Protein 8F5H (pdb70)

Structure (mmCIF, N/CA/C/O backbone):
data_8F5H
#
_entry.id   8F5H
#
_cell.length_a   175.620
_cell.length_b   28.660
_cell.length_c   65.500
_cell.angle_alpha   90.00
_cell.angle_beta   106.66
_cell.angle_gamma   90.00
#
_symmetry.space_group_name_H-M   'C 1 2 1'
#
loop_
_entity.id
_entity.type
_entity.pdbx_description
1 polymer S2hlx_EX_19
2 water water
#
loop_
_atom_site.group_PDB
_atom_site.id
_atom_site.type_symbol
_atom_site.label_atom_id
_atom_site.label_alt_id
_atom_site.label_comp_id
_atom_site.label_asym_id
_atom_site.label_entity_id
_atom_site.label_seq_id
_atom_site.pdbx_PDB_ins_code
_atom_site.Cartn_x
_atom_site.Cartn_y
_atom_site.Cartn_z
_atom_site.occupancy
_atom_site.B_iso_or_equiv
_atom_site.auth_seq_id
_atom_site.auth_comp_id
_atom_site.auth_asym_id
_atom_site.auth_atom_id
_atom_site.pdbx_PDB_model_num
ATOM 1 N N . LEU A 1 3 ? -4.497 -7.112 5.312 1.00 84.40 3 LEU A N 1
ATOM 2 C CA . LEU A 1 3 ? -3.899 -8.434 5.250 1.00 83.87 3 LEU A CA 1
ATOM 3 C C . LEU A 1 3 ? -2.665 -8.543 6.135 1.00 79.71 3 LEU A C 1
ATOM 4 O O . LEU A 1 3 ? -1.773 -7.694 6.106 1.00 75.50 3 LEU A O 1
ATOM 9 N N . ASP A 1 4 ? -2.684 -9.598 6.949 1.00 83.68 4 ASP A N 1
ATOM 10 C CA . ASP A 1 4 ? -1.489 -10.160 7.575 1.00 81.14 4 ASP A CA 1
ATOM 11 C C . ASP A 1 4 ? -0.229 -10.073 6.702 1.00 80.68 4 ASP A C 1
ATOM 12 O O . ASP A 1 4 ? 0.685 -9.287 6.997 1.00 73.97 4 ASP A O 1
ATOM 17 N N . SER A 1 5 ? -0.190 -10.875 5.616 1.00 83.38 5 SER A N 1
ATOM 18 C CA . SER A 1 5 ? 1.057 -11.337 4.993 1.00 79.37 5 SER A CA 1
ATOM 19 C C . SER A 1 5 ? 1.847 -10.159 4.475 1.00 73.17 5 SER A C 1
ATOM 20 O O . SER A 1 5 ? 3.047 -10.226 4.227 1.00 69.56 5 SER A O 1
ATOM 23 N N . PHE A 1 6 ? 1.160 -9.058 4.353 1.00 87.23 6 PHE A N 1
ATOM 24 C CA . PHE A 1 6 ? 1.364 -7.943 3.453 1.00 85.18 6 PHE A CA 1
ATOM 25 C C . PHE A 1 6 ? 1.753 -6.714 4.329 1.00 83.16 6 PHE A C 1
ATOM 26 O O . PHE A 1 6 ? 2.858 -6.202 4.170 1.00 80.65 6 PHE A O 1
ATOM 34 N N . LYS A 1 7 ? 1.016 -6.437 5.448 1.00 71.35 7 LYS A N 1
ATOM 35 C CA . LYS A 1 7 ? 1.476 -5.605 6.588 1.00 70.61 7 LYS A CA 1
ATOM 36 C C . LYS A 1 7 ? 2.890 -5.973 7.107 1.00 66.50 7 LYS A C 1
ATOM 37 O O . LYS A 1 7 ? 3.660 -5.097 7.526 1.00 65.10 7 LYS A O 1
ATOM 43 N N . GLU A 1 8 ? 3.218 -7.272 7.167 1.00 68.31 8 GLU A N 1
ATOM 44 C CA . GLU A 1 8 ? 4.575 -7.681 7.528 1.00 69.52 8 GLU A CA 1
ATOM 45 C C . GLU A 1 8 ? 5.578 -7.246 6.471 1.00 65.54 8 GLU A C 1
ATOM 46 O O . GLU A 1 8 ? 6.697 -6.852 6.804 1.00 59.63 8 GLU A O 1
ATOM 52 N N . GLU A 1 9 ? 5.198 -7.315 5.192 1.00 66.57 9 GLU A N 1
ATOM 53 C CA . GLU A 1 9 ? 6.116 -6.916 4.130 1.00 64.05 9 GLU A CA 1
ATOM 54 C C . GLU A 1 9 ? 6.388 -5.415 4.163 1.00 58.96 9 GLU A C 1
ATOM 55 O O . GLU A 1 9 ? 7.526 -4.981 3.957 1.00 58.81 9 GLU A O 1
ATOM 61 N N . LEU A 1 10 ? 5.357 -4.608 4.434 1.00 57.21 10 LEU A N 1
ATOM 62 C CA . LEU A 1 10 ? 5.517 -3.157 4.464 1.00 51.93 10 LEU A CA 1
ATOM 63 C C . LEU A 1 10 ? 6.198 -2.691 5.743 1.00 54.54 10 LEU A C 1
ATOM 64 O O . LEU A 1 10 ? 6.984 -1.736 5.716 1.00 54.87 10 LEU A O 1
ATOM 69 N N . ASP A 1 11 ? 5.874 -3.329 6.871 1.00 51.13 11 ASP A N 1
ATOM 70 C CA . ASP A 1 11 ? 6.614 -3.097 8.107 1.00 55.39 11 ASP A CA 1
ATOM 71 C C . ASP A 1 11 ? 8.119 -3.175 7.863 1.00 51.82 11 ASP A C 1
ATOM 72 O O . ASP A 1 11 ? 8.868 -2.262 8.229 1.00 49.29 11 ASP A O 1
ATOM 77 N N . ASP A 1 12 ? 8.574 -4.251 7.212 1.00 46.90 12 ASP A N 1
ATOM 78 C CA . ASP A 1 12 ? 9.994 -4.387 6.892 1.00 57.99 12 ASP A CA 1
ATOM 79 C C . ASP A 1 12 ? 10.456 -3.333 5.894 1.00 57.28 12 ASP A C 1
ATOM 80 O O . ASP A 1 12 ? 11.614 -2.905 5.938 1.00 55.56 12 ASP A O 1
ATOM 85 N N . TYR A 1 13 ? 9.576 -2.907 4.990 1.00 53.84 13 TYR A N 1
ATOM 86 C CA . TYR A 1 13 ? 9.934 -1.855 4.045 1.00 49.09 13 TYR A CA 1
ATOM 87 C C . TYR A 1 13 ? 10.150 -0.522 4.757 1.00 50.11 13 TYR A C 1
ATOM 88 O O . TYR A 1 13 ? 11.160 0.154 4.537 1.00 48.38 13 TYR A O 1
ATOM 97 N N . PHE A 1 14 ? 9.201 -0.115 5.604 1.00 49.98 14 PHE A N 1
ATOM 98 C CA . PHE A 1 14 ? 9.375 1.123 6.360 1.00 50.16 14 PHE A CA 1
ATOM 99 C C . PHE A 1 14 ? 10.538 1.019 7.334 1.00 51.78 14 PHE A C 1
ATOM 100 O O . PHE A 1 14 ? 11.188 2.025 7.641 1.00 42.79 14 PHE A O 1
ATOM 108 N N . LYS A 1 15 ? 10.804 -0.183 7.842 1.00 52.68 15 LYS A N 1
ATOM 109 C CA . LYS A 1 15 ? 11.955 -0.370 8.711 1.00 51.92 15 LYS A CA 1
ATOM 110 C C . LYS A 1 15 ? 13.250 -0.104 7.955 1.00 49.28 15 LYS A C 1
ATOM 111 O O . LYS A 1 15 ? 14.050 0.742 8.367 1.00 43.16 15 LYS A O 1
ATOM 117 N N . GLU A 1 16 ? 13.449 -0.794 6.823 1.00 44.73 16 GLU A N 1
ATOM 118 C CA . GLU A 1 16 ? 14.653 -0.613 6.018 1.00 46.64 16 GLU A CA 1
ATOM 119 C C . GLU A 1 16 ? 14.921 0.855 5.728 1.00 47.27 16 GLU A C 1
ATOM 120 O O . GLU A 1 16 ? 16.077 1.302 5.751 1.00 43.61 16 GLU A O 1
ATOM 126 N N . LYS A 1 17 ? 13.871 1.623 5.432 1.00 45.73 17 LYS A N 1
ATOM 127 C CA . LYS A 1 17 ? 14.099 3.006 5.041 1.00 47.37 17 LYS A CA 1
ATOM 128 C C . LYS A 1 17 ? 14.371 3.898 6.243 1.00 45.91 17 LYS A C 1
ATOM 129 O O . LYS A 1 17 ? 15.150 4.854 6.136 1.00 43.98 17 LYS A O 1
ATOM 135 N N . ILE A 1 18 ? 13.767 3.585 7.388 1.00 45.81 18 ILE A N 1
ATOM 136 C CA . ILE A 1 18 ? 14.063 4.322 8.611 1.00 47.55 18 ILE A CA 1
ATOM 137 C C . ILE A 1 18 ? 15.519 4.119 9.005 1.00 51.79 18 ILE A C 1
ATOM 138 O O . ILE A 1 18 ? 16.188 5.045 9.481 1.00 56.67 18 ILE A O 1
ATOM 143 N N . VAL A 1 19 ? 16.041 2.914 8.774 1.00 50.19 19 VAL A N 1
ATOM 144 C CA . VAL A 1 19 ? 17.427 2.621 9.113 1.00 47.77 19 VAL A CA 1
ATOM 145 C C . VAL A 1 19 ? 18.374 3.325 8.148 1.00 45.93 19 VAL A C 1
ATOM 146 O O . VAL A 1 19 ? 19.363 3.938 8.565 1.00 49.30 19 VAL A O 1
ATOM 150 N N . LYS A 1 20 ? 18.082 3.251 6.844 1.00 44.18 20 LYS A N 1
ATOM 151 C CA . LYS A 1 20 ? 18.928 3.907 5.851 1.00 47.45 20 LYS A CA 1
ATOM 152 C C . LYS A 1 20 ? 19.055 5.400 6.125 1.00 50.95 20 LYS A C 1
ATOM 153 O O . LYS A 1 20 ? 20.155 5.962 6.044 1.00 53.93 20 LYS A O 1
ATOM 159 N N . GLU A 1 21 ? 17.942 6.055 6.448 1.00 51.49 21 GLU A N 1
ATOM 160 C CA . GLU A 1 21 ? 17.983 7.482 6.746 1.00 51.80 21 GLU A CA 1
ATOM 161 C C . GLU A 1 21 ? 18.948 7.770 7.892 1.00 50.70 21 GLU A C 1
ATOM 162 O O . GLU A 1 21 ? 19.770 8.690 7.814 1.00 56.05 21 GLU A O 1
ATOM 168 N N . PHE A 1 22 ? 18.884 6.972 8.961 1.00 45.29 22 PHE A N 1
ATOM 169 C CA . PHE A 1 22 ? 19.841 7.130 10.050 1.00 43.74 22 PHE A CA 1
ATOM 170 C C . PHE A 1 22 ? 21.243 6.721 9.629 1.00 47.52 22 PHE A C 1
ATOM 171 O O . PHE A 1 22 ? 22.227 7.346 10.048 1.00 48.42 22 PHE A O 1
ATOM 179 N N . GLU A 1 23 ? 21.353 5.671 8.816 1.00 47.25 23 GLU A N 1
ATOM 180 C CA . GLU A 1 23 ? 22.664 5.218 8.379 1.00 41.15 23 GLU A CA 1
ATOM 181 C C . GLU A 1 23 ? 23.406 6.313 7.627 1.00 41.74 23 GLU A C 1
ATOM 182 O O . GLU A 1 23 ? 24.627 6.460 7.776 1.00 39.89 23 GLU A O 1
ATOM 188 N N . LYS A 1 24 ? 22.698 7.100 6.816 1.00 41.25 24 LYS A N 1
ATOM 189 C CA . LYS A 1 24 ? 23.407 8.141 6.081 1.00 49.14 24 LYS A CA 1
ATOM 190 C C . LYS A 1 24 ? 23.680 9.354 6.957 1.00 49.68 24 LYS A C 1
ATOM 191 O O . LYS A 1 24 ? 24.676 10.056 6.743 1.00 51.00 24 LYS A O 1
ATOM 197 N N . LEU A 1 25 ? 22.827 9.605 7.952 1.00 48.48 25 LEU A N 1
ATOM 198 C CA . LEU A 1 25 ? 23.163 10.590 8.975 1.00 45.11 25 LEU A CA 1
ATOM 199 C C . LEU A 1 25 ? 24.496 10.255 9.640 1.00 41.07 25 LEU A C 1
ATOM 200 O O . LEU A 1 25 ? 25.405 11.092 9.695 1.00 42.86 25 LEU A O 1
ATOM 205 N N . CYS A 1 26 ? 24.627 9.022 10.145 1.00 39.90 26 CYS A N 1
ATOM 206 C CA . CYS A 1 26 ? 25.836 8.6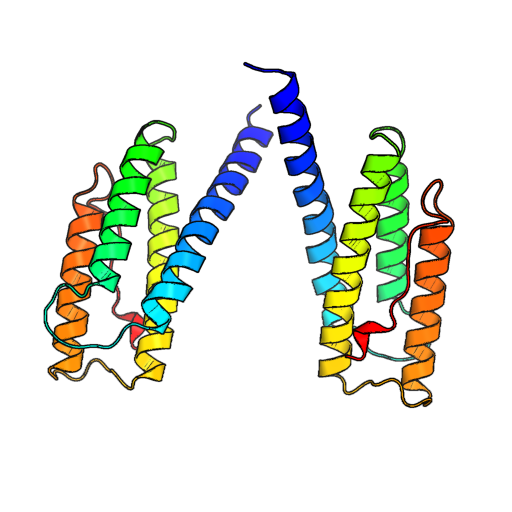15 10.857 1.00 43.11 26 CYS A CA 1
ATOM 207 C C . CYS A 1 26 ? 27.053 8.586 9.952 1.00 42.27 26 CYS A C 1
ATOM 208 O O . CYS A 1 26 ? 28.134 9.022 10.352 1.00 45.59 26 CYS A O 1
ATOM 211 N N . LYS A 1 27 ? 26.917 8.040 8.745 1.00 43.21 27 LYS A N 1
ATOM 212 C CA . LYS A 1 27 ? 28.031 8.094 7.812 1.00 47.87 27 LYS A CA 1
ATOM 213 C C . LYS A 1 27 ? 28.511 9.529 7.625 1.00 51.12 27 LYS A C 1
ATOM 214 O O . LYS A 1 27 ? 29.716 9.782 7.547 1.00 56.24 27 LYS A O 1
ATOM 220 N N . GLU A 1 28 ? 27.585 10.486 7.579 1.00 53.96 28 GLU A N 1
ATOM 221 C CA . GLU A 1 28 ? 27.975 11.869 7.320 1.00 57.04 28 GLU A CA 1
ATOM 222 C C . GLU A 1 28 ? 28.560 12.542 8.556 1.00 50.82 28 GLU A C 1
ATOM 223 O O . GLU A 1 28 ? 29.474 13.364 8.439 1.00 55.94 28 GLU A O 1
ATOM 229 N N . LEU A 1 29 ? 28.046 12.224 9.743 1.00 44.85 29 LEU A N 1
ATOM 230 C CA . LEU A 1 29 ? 28.533 12.864 10.961 1.00 46.59 29 LEU A CA 1
ATOM 231 C C . LEU A 1 29 ? 29.757 12.163 11.539 1.00 53.55 29 LEU A C 1
ATOM 232 O O . LEU A 1 29 ? 30.735 12.829 11.898 1.00 57.58 29 LEU A O 1
ATOM 237 N N . ILE A 1 30 ? 29.723 10.831 11.639 1.00 47.69 30 ILE A N 1
ATOM 238 C CA . ILE A 1 30 ? 30.808 10.107 12.298 1.00 48.56 30 ILE A CA 1
ATOM 239 C C . ILE A 1 30 ? 32.089 10.149 11.466 1.00 46.53 30 ILE A C 1
ATOM 240 O O . ILE A 1 30 ? 33.196 10.107 12.018 1.00 50.47 30 ILE A O 1
ATOM 245 N N . SER A 1 31 ? 31.976 10.244 10.139 1.00 45.74 31 SER A N 1
ATOM 246 C CA . SER A 1 31 ? 33.181 10.291 9.317 1.00 49.87 31 SER A CA 1
ATOM 247 C C . SER A 1 31 ? 33.964 11.588 9.516 1.00 61.74 31 SER A C 1
ATOM 248 O O . SER A 1 31 ? 35.134 11.664 9.120 1.00 61.94 31 SER A O 1
ATOM 251 N N . LYS A 1 32 ? 33.336 12.601 10.121 1.00 62.80 32 LYS A N 1
ATOM 252 C CA . LYS A 1 32 ? 33.961 13.871 10.472 1.00 66.37 32 LYS A CA 1
ATOM 253 C C . LYS A 1 32 ? 34.046 14.047 11.987 1.00 59.15 32 LYS A C 1
ATOM 254 O O . LYS A 1 32 ? 34.263 15.160 12.475 1.00 62.75 32 LYS A O 1
ATOM 260 N N . TYR A 1 33 ? 33.850 12.968 12.738 1.00 38.17 33 TYR A N 1
ATOM 261 C CA . TYR A 1 33 ? 33.966 12.994 14.188 1.00 36.39 33 TYR A CA 1
ATOM 262 C C . TYR A 1 33 ? 35.444 12.949 14.579 1.00 44.21 33 TYR A C 1
ATOM 263 O O . TYR A 1 33 ? 36.203 12.092 14.108 1.00 46.36 33 TYR A O 1
ATOM 272 N N . GLU A 1 34 ? 35.854 13.895 15.414 1.00 45.35 34 GLU A N 1
ATOM 273 C CA . GLU A 1 34 ? 37.198 13.938 15.954 1.00 47.97 34 GLU A CA 1
ATOM 274 C C . GLU A 1 34 ? 37.092 13.967 17.467 1.00 50.13 34 GLU A C 1
ATOM 275 O O . GLU A 1 34 ? 36.233 14.654 18.025 1.00 54.58 34 GLU A O 1
ATOM 281 N N . VAL A 1 35 ? 37.946 13.189 18.122 1.00 45.99 35 VAL A N 1
ATOM 282 C CA . VAL A 1 35 ? 37.823 12.940 19.550 1.00 40.04 35 VAL A CA 1
ATOM 283 C C . VAL A 1 35 ? 38.466 14.082 20.319 1.00 45.52 35 VAL A C 1
ATOM 284 O O . VAL A 1 35 ? 39.673 14.065 20.575 1.00 53.53 35 VAL A O 1
ATOM 288 N N . LYS A 1 36 ? 37.677 15.088 20.677 1.00 47.17 36 LYS A N 1
ATOM 289 C CA . LYS A 1 36 ? 38.163 16.162 21.523 1.00 48.07 36 LYS A CA 1
ATOM 290 C C . LYS A 1 36 ? 37.044 16.645 22.430 1.00 47.10 36 LYS A C 1
ATOM 291 O O . LYS A 1 36 ? 35.864 16.577 22.086 1.00 46.04 36 LYS A O 1
ATOM 297 N N . LYS A 1 37 ? 37.436 17.127 23.601 1.00 49.77 37 LYS A N 1
ATOM 298 C CA . LYS A 1 37 ? 36.519 17.858 24.450 1.00 54.13 37 LYS A CA 1
ATOM 299 C C . LYS A 1 37 ? 36.169 19.187 23.777 1.00 59.61 37 LYS A C 1
ATOM 300 O O . LYS A 1 37 ? 36.945 19.701 22.967 1.00 65.54 37 LYS A O 1
ATOM 306 N N . PRO A 1 38 ? 34.993 19.768 24.081 1.00 63.35 38 PRO A N 1
ATOM 307 C CA . PRO A 1 38 ? 33.992 19.399 25.087 1.00 63.74 38 PRO A CA 1
ATOM 308 C C . PRO A 1 38 ? 33.098 18.213 24.725 1.00 55.72 38 PRO A C 1
ATOM 309 O O . PRO A 1 38 ? 32.724 18.023 23.568 1.00 47.91 38 PRO A O 1
ATOM 313 N N . THR A 1 39 ? 32.766 17.420 25.755 1.00 56.25 39 THR A N 1
ATOM 314 C CA . THR A 1 39 ? 31.822 16.309 25.779 1.00 53.36 39 THR A CA 1
ATOM 315 C C . THR A 1 39 ? 30.520 16.760 26.431 1.00 50.52 39 THR A C 1
ATOM 316 O O . THR A 1 39 ? 30.553 17.383 27.503 1.00 49.78 39 THR A O 1
ATOM 320 N N . PRO A 1 40 ? 29.355 16.465 25.847 1.00 45.57 40 PRO A N 1
ATOM 321 C CA . PRO A 1 40 ? 29.172 15.617 24.669 1.00 41.31 40 PRO A CA 1
ATOM 322 C C . PRO A 1 40 ? 29.579 16.306 23.373 1.00 41.68 40 PRO A C 1
ATOM 323 O O . PRO A 1 40 ? 29.450 17.521 23.247 1.00 45.52 40 PRO A O 1
ATOM 327 N N . SER A 1 41 ? 30.054 15.516 22.418 1.00 38.38 41 SER A N 1
ATOM 328 C CA . SER A 1 41 ? 30.525 16.068 21.162 1.00 43.42 41 SER A CA 1
ATOM 329 C C . SER A 1 41 ? 29.350 16.559 20.318 1.00 45.41 41 SER A C 1
ATOM 330 O O . SER A 1 41 ? 28.228 16.053 20.439 1.00 42.27 41 SER A O 1
ATOM 333 N N . PRO A 1 42 ? 29.579 17.560 19.465 1.00 49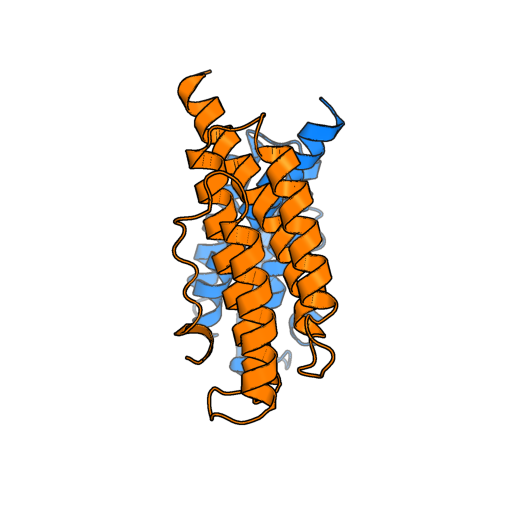.08 42 PRO A N 1
ATOM 334 C CA . PRO A 1 42 ? 28.472 18.069 18.642 1.00 49.90 42 PRO A CA 1
ATOM 335 C C . PRO A 1 42 ? 27.834 17.006 17.766 1.00 44.92 42 PRO A C 1
ATOM 336 O O . PRO A 1 42 ? 26.605 17.001 17.606 1.00 49.19 42 PRO A O 1
ATOM 340 N N . GLU A 1 43 ? 28.628 16.101 17.194 1.00 45.44 43 GLU A N 1
ATOM 341 C CA . GLU A 1 43 ? 28.056 15.050 16.361 1.00 45.90 43 GLU A CA 1
ATOM 342 C C . GLU A 1 43 ? 27.229 14.076 17.193 1.00 41.65 43 GLU A C 1
ATOM 343 O O . GLU A 1 43 ? 26.160 13.635 16.757 1.00 37.68 43 GLU A O 1
ATOM 349 N N . ILE A 1 44 ? 27.710 13.728 18.389 1.00 34.33 44 ILE A N 1
ATOM 350 C CA . ILE A 1 44 ? 26.931 12.888 19.296 1.00 36.61 44 ILE A CA 1
ATOM 351 C C . ILE A 1 44 ? 25.604 13.550 19.632 1.00 40.19 44 ILE A C 1
ATOM 352 O O . ILE A 1 44 ? 24.543 12.910 19.598 1.00 33.84 44 ILE A O 1
ATOM 357 N N . LYS A 1 45 ? 25.646 14.841 19.968 1.00 41.90 45 LYS A N 1
ATOM 358 C CA . LYS A 1 45 ? 24.420 15.577 20.264 1.00 45.26 45 LYS A CA 1
ATOM 359 C C . LYS A 1 45 ? 23.464 15.551 19.081 1.00 46.18 45 LYS A C 1
ATOM 360 O O . LYS A 1 45 ? 22.260 15.337 19.256 1.00 47.80 45 LYS A O 1
ATOM 366 N N . LYS A 1 46 ? 23.985 15.777 17.869 1.00 44.93 46 LYS A N 1
ATOM 367 C CA . LYS A 1 46 ? 23.145 15.751 16.675 1.00 45.07 46 LYS A CA 1
ATOM 368 C C . LYS A 1 46 ? 22.474 14.396 16.512 1.00 44.89 46 LYS A C 1
ATOM 369 O O . LYS A 1 46 ? 21.272 14.313 16.245 1.00 49.97 46 LYS A O 1
ATOM 375 N N . ILE A 1 47 ? 23.240 13.319 16.685 1.00 39.25 47 ILE A N 1
ATOM 376 C CA . ILE A 1 47 ? 22.664 11.981 16.639 1.00 38.88 47 ILE A CA 1
ATOM 377 C C . ILE A 1 47 ? 21.637 11.797 17.755 1.00 34.23 47 ILE A C 1
ATOM 378 O O . ILE A 1 47 ? 20.590 11.171 17.559 1.00 32.03 47 ILE A O 1
ATOM 383 N N . CYS A 1 48 ? 21.913 12.358 18.938 1.00 32.05 48 CYS A N 1
ATOM 384 C CA . CYS A 1 48 ? 20.965 12.289 20.045 1.00 35.93 48 CYS A CA 1
ATOM 385 C C . CYS A 1 48 ? 19.661 13.005 19.717 1.00 44.12 48 CYS A C 1
ATOM 386 O O . CYS A 1 48 ? 18.575 12.502 20.027 1.00 45.07 48 CYS A O 1
ATOM 389 N N . GLU A 1 49 ? 19.744 14.178 19.096 1.00 46.57 49 GLU A N 1
ATOM 390 C CA . GLU A 1 49 ? 18.518 14.896 18.785 1.00 52.77 49 GLU A CA 1
ATOM 391 C C . GLU A 1 49 ? 17.736 14.209 17.676 1.00 49.61 49 GLU A C 1
ATOM 392 O O . GLU A 1 49 ? 16.492 14.237 17.681 1.00 49.35 49 GLU A O 1
ATOM 398 N N . TYR A 1 50 ? 18.431 13.582 16.723 1.00 44.60 50 TYR A N 1
ATOM 399 C CA . TYR A 1 50 ? 17.722 12.822 15.700 1.00 45.84 50 TYR A CA 1
ATOM 400 C C . TYR A 1 50 ? 16.973 11.647 16.313 1.00 43.08 50 TYR A C 1
ATOM 401 O O . TYR A 1 50 ? 15.859 11.331 15.892 1.00 39.80 50 TYR A O 1
ATOM 410 N N . LEU A 1 51 ? 17.583 10.979 17.299 1.00 40.51 51 LEU A N 1
ATOM 411 C CA . LEU A 1 51 ? 16.965 9.811 17.919 1.00 37.59 51 LEU A CA 1
ATOM 412 C C . LEU A 1 51 ? 15.807 10.199 18.830 1.00 39.85 51 LEU A C 1
ATOM 413 O O . LEU A 1 51 ? 14.829 9.455 18.925 1.00 36.64 51 LEU A O 1
ATOM 418 N N . LYS A 1 52 ? 15.913 11.338 19.522 1.00 46.69 52 LYS A N 1
ATOM 419 C CA . LYS A 1 52 ? 14.785 11.863 20.289 1.00 50.86 52 LYS A CA 1
ATOM 420 C C . LYS A 1 52 ? 13.642 12.273 19.366 1.00 51.86 52 LYS A C 1
ATOM 421 O O . LYS A 1 52 ? 12.470 12.062 19.687 1.00 55.98 52 LYS A O 1
ATOM 427 N N . LYS A 1 53 ? 13.974 12.847 18.208 1.00 48.90 53 LYS A N 1
ATOM 428 C CA . LYS A 1 53 ? 12.973 13.199 17.206 1.00 59.05 53 LYS A CA 1
ATOM 429 C C . LYS A 1 53 ? 12.301 11.962 16.625 1.00 55.61 53 LYS A C 1
ATOM 430 O O . LYS A 1 53 ? 11.071 11.917 16.507 1.00 58.76 53 LYS A O 1
ATOM 436 N N . LYS A 1 54 ? 13.090 10.957 16.238 1.00 44.85 54 LYS A N 1
ATOM 437 C CA . LYS A 1 54 ? 12.514 9.807 15.552 1.00 41.30 54 LYS A CA 1
ATOM 438 C C . LYS A 1 54 ? 11.712 8.924 16.493 1.00 42.27 54 LYS A C 1
ATOM 439 O O . LYS A 1 54 ? 10.727 8.311 16.066 1.00 45.61 54 LYS A O 1
ATOM 445 N N . HIS A 1 55 ? 12.099 8.840 17.766 1.00 39.86 55 HIS A N 1
ATOM 446 C CA . HIS A 1 55 ? 11.359 7.982 18.684 1.00 41.86 55 HIS A CA 1
ATOM 447 C C . HIS A 1 55 ? 9.956 8.518 18.914 1.00 50.57 55 HIS A C 1
ATOM 448 O O . HIS A 1 55 ? 8.978 7.770 18.819 1.00 51.42 55 HIS A O 1
ATOM 455 N N . GLU A 1 56 ? 9.844 9.812 19.233 1.00 51.16 56 GLU A N 1
ATOM 456 C CA . GLU A 1 56 ? 8.534 10.421 19.455 1.00 59.50 56 GLU A CA 1
ATOM 457 C C . GLU A 1 56 ? 7.660 10.309 18.215 1.00 58.97 56 GLU A C 1
ATOM 458 O O . GLU A 1 56 ? 6.461 10.026 18.313 1.00 56.57 56 GLU A O 1
ATOM 464 N N . GLU A 1 57 ? 8.246 10.517 17.035 1.00 55.86 57 GLU A N 1
ATOM 465 C CA . GLU A 1 57 ? 7.496 10.354 15.794 1.00 57.35 57 GLU A CA 1
ATOM 466 C C . GLU A 1 57 ? 7.124 8.894 15.543 1.00 50.47 57 GLU A C 1
ATOM 467 O O . GLU A 1 57 ? 6.067 8.619 14.975 1.00 53.20 57 GLU A O 1
ATOM 473 N N . LEU A 1 58 ? 7.968 7.941 15.948 1.00 45.77 58 LEU A N 1
ATOM 474 C CA . LEU A 1 58 ? 7.622 6.539 15.730 1.00 46.36 58 LEU A CA 1
ATOM 475 C C . LEU A 1 58 ? 6.662 6.006 16.781 1.00 47.63 58 LEU A C 1
ATOM 476 O O . LEU A 1 58 ? 5.858 5.117 16.477 1.00 47.06 58 LEU A O 1
ATOM 481 N N . LYS A 1 59 ? 6.767 6.502 18.019 1.00 49.48 59 LYS A N 1
ATOM 482 C CA . LYS A 1 59 ? 5.870 6.088 19.087 1.00 56.09 59 LYS A CA 1
ATOM 483 C C . LYS A 1 59 ? 4.405 6.287 18.699 1.00 63.18 59 LYS A C 1
ATOM 484 O O . LYS A 1 59 ? 3.558 5.447 19.024 1.00 67.52 59 LYS A O 1
ATOM 490 N N . ASP A 1 60 ? 4.102 7.374 17.974 1.00 60.33 60 ASP A N 1
ATOM 491 C CA . ASP A 1 60 ? 2.740 7.681 17.539 1.00 70.33 60 ASP A CA 1
ATOM 492 C C . ASP A 1 60 ? 2.092 6.560 16.733 1.00 67.64 60 ASP A C 1
ATOM 493 O O . ASP A 1 60 ? 0.859 6.478 16.685 1.00 75.91 60 ASP A O 1
ATOM 498 N N . LYS A 1 61 ? 2.886 5.705 16.090 1.00 63.15 61 LYS A N 1
ATOM 499 C CA . LYS A 1 61 ? 2.387 5.022 14.904 1.00 60.91 61 LYS A CA 1
ATOM 500 C C . LYS A 1 61 ? 2.896 3.605 14.697 1.00 54.99 61 LYS A C 1
ATOM 501 O O . LYS A 1 61 ? 2.553 3.000 13.678 1.00 56.60 61 LYS A O 1
ATOM 507 N N . TYR A 1 62 ? 3.650 3.035 15.626 1.00 48.67 62 TYR A N 1
ATOM 508 C CA . TYR A 1 62 ? 4.106 1.659 15.566 1.00 44.48 62 TYR A CA 1
ATOM 509 C C . TYR A 1 62 ? 3.975 1.050 16.944 1.00 50.02 62 TYR A C 1
ATOM 510 O O . TYR A 1 62 ? 3.990 1.773 17.957 1.00 52.78 62 TYR A O 1
ATOM 519 N N . PRO A 1 63 ? 3.856 -0.270 17.042 1.00 52.32 63 PRO A N 1
ATOM 520 C CA . PRO A 1 63 ? 3.764 -0.917 18.350 1.00 49.70 63 PRO A CA 1
ATOM 521 C C . PRO A 1 63 ? 5.088 -0.840 19.093 1.00 45.30 63 PRO A C 1
ATOM 522 O O . PRO A 1 63 ? 6.130 -0.490 18.537 1.00 42.69 63 PRO A O 1
ATOM 526 N N . GLU A 1 64 ? 5.025 -1.192 20.379 1.00 52.51 64 GLU A N 1
ATOM 527 C CA . GLU A 1 64 ? 6.200 -1.142 21.245 1.00 52.76 64 GLU A CA 1
ATOM 528 C C . GLU A 1 64 ? 7.345 -1.986 20.688 1.00 52.76 64 GLU A C 1
ATOM 529 O O . GLU A 1 64 ? 8.501 -1.546 20.659 1.00 50.08 64 GLU A O 1
ATOM 535 N N . GLU A 1 65 ? 7.031 -3.199 20.230 1.00 56.22 65 GLU A N 1
ATOM 536 C CA . GLU A 1 65 ? 8.035 -4.171 19.814 1.00 60.42 65 GLU A CA 1
ATOM 537 C C . GLU A 1 65 ? 8.769 -3.724 18.559 1.00 55.08 65 GLU A C 1
ATOM 538 O O . GLU A 1 65 ? 9.971 -3.980 18.414 1.00 57.86 65 GLU A O 1
ATOM 544 N N . PHE A 1 66 ? 8.064 -3.061 17.647 1.00 46.80 66 PHE A N 1
ATOM 545 C CA . PHE A 1 66 ? 8.673 -2.596 16.406 1.00 44.77 66 PHE A CA 1
ATOM 546 C C . PHE A 1 66 ? 9.621 -1.425 16.657 1.00 40.18 66 PHE A C 1
ATOM 547 O O . PHE A 1 66 ? 10.708 -1.355 16.063 1.00 35.09 66 PHE A O 1
ATOM 555 N N . VAL A 1 67 ? 9.244 -0.508 17.551 1.00 36.82 67 VAL A N 1
ATOM 556 C CA . VAL A 1 67 ? 10.137 0.598 17.884 1.00 33.93 67 VAL A CA 1
ATOM 557 C C . VAL A 1 67 ? 11.455 0.068 18.435 1.00 33.09 67 VAL A C 1
ATOM 558 O O . VAL A 1 67 ? 12.539 0.511 18.035 1.00 36.27 67 VAL A O 1
ATOM 562 N N . LYS A 1 68 ? 11.382 -0.892 19.362 1.00 35.84 68 LYS A N 1
ATOM 563 C CA . LYS A 1 68 ? 12.598 -1.465 19.932 1.00 42.88 68 LYS A CA 1
ATOM 564 C C . LYS A 1 68 ? 13.455 -2.121 18.862 1.00 39.68 68 LYS A C 1
ATOM 565 O O . LYS A 1 68 ? 14.682 -1.991 18.882 1.00 35.07 68 LYS A O 1
ATOM 571 N N . GLU A 1 69 ? 12.829 -2.810 17.904 1.00 36.45 69 GLU A N 1
ATOM 572 C CA . GLU A 1 69 ? 13.607 -3.469 16.858 1.00 39.14 69 GLU A CA 1
ATOM 573 C C . GLU A 1 69 ? 14.334 -2.456 15.979 1.00 36.61 69 GLU A C 1
ATOM 574 O O . GLU A 1 69 ? 15.474 -2.688 15.574 1.00 36.34 69 GLU A O 1
ATOM 580 N N . ILE A 1 70 ? 13.686 -1.332 15.670 1.00 31.97 70 ILE A N 1
ATOM 581 C CA . ILE A 1 70 ? 14.310 -0.295 14.858 1.00 31.79 70 ILE A CA 1
ATOM 582 C C . ILE A 1 70 ? 15.466 0.340 15.610 1.00 31.21 70 ILE A C 1
ATOM 583 O O . ILE A 1 70 ? 16.512 0.616 15.029 1.00 25.18 70 ILE A O 1
ATOM 588 N N . PHE A 1 71 ? 15.292 0.602 16.908 1.00 26.37 71 PHE A N 1
ATOM 589 C CA . PHE A 1 71 ? 16.361 1.219 17.678 1.00 28.02 71 PHE A CA 1
ATOM 590 C C . PHE A 1 71 ? 17.494 0.241 17.968 1.00 32.13 71 PHE A C 1
ATOM 591 O O . PHE A 1 71 ? 18.637 0.674 18.172 1.00 32.54 71 PHE A O 1
ATOM 599 N N . LYS A 1 72 ? 17.222 -1.062 17.956 1.00 36.61 72 LYS A N 1
ATOM 600 C CA . LYS A 1 72 ? 18.321 -2.021 17.922 1.00 37.28 72 LYS A CA 1
ATOM 601 C C . LYS A 1 72 ? 19.139 -1.846 16.654 1.00 34.12 72 LYS A C 1
ATOM 602 O O . LYS A 1 72 ? 20.367 -1.745 16.704 1.00 34.50 72 LYS A O 1
ATOM 608 N N . LYS A 1 73 ? 18.466 -1.808 15.501 1.00 28.92 73 LYS A N 1
ATOM 609 C CA . LYS A 1 73 ? 19.171 -1.720 14.229 1.00 30.64 73 LYS A CA 1
ATOM 610 C C . LYS A 1 73 ? 19.953 -0.410 14.109 1.00 34.10 73 LYS A C 1
ATOM 611 O O . LYS A 1 73 ? 21.106 -0.404 13.661 1.00 29.21 73 LYS A O 1
ATOM 617 N N . MET A 1 74 ? 19.349 0.711 14.513 1.00 26.82 74 MET A N 1
ATOM 618 C CA . MET A 1 74 ? 20.083 1.974 14.497 1.00 21.54 74 MET A CA 1
ATOM 619 C C . MET A 1 74 ? 21.284 1.930 15.439 1.00 28.87 74 MET A C 1
ATOM 620 O O . MET A 1 74 ? 22.323 2.560 15.177 1.00 26.49 74 MET A O 1
ATOM 625 N N . TRP A 1 75 ? 21.154 1.215 16.556 1.00 32.97 75 TRP A N 1
ATOM 626 C CA . TRP A 1 75 ? 22.279 1.089 17.469 1.00 30.20 75 TRP A CA 1
ATOM 627 C C . TRP A 1 75 ? 23.411 0.322 16.801 1.00 30.75 75 TRP A C 1
ATOM 628 O O . TRP A 1 75 ? 24.571 0.753 16.821 1.00 30.24 75 TRP A O 1
ATOM 639 N N . GLU A 1 76 ? 23.080 -0.804 16.168 1.00 32.72 76 GLU A N 1
ATOM 640 C CA . GLU A 1 76 ? 24.066 -1.542 15.394 1.00 35.23 76 GLU A CA 1
ATOM 641 C C . GLU A 1 76 ? 24.709 -0.668 14.323 1.00 33.85 76 GLU A C 1
ATOM 642 O O . GLU A 1 76 ? 25.936 -0.690 14.154 1.00 31.73 76 GLU A O 1
ATOM 648 N N . VAL A 1 77 ? 23.905 0.110 13.588 1.00 30.89 77 VAL A N 1
ATOM 649 C CA . VAL A 1 77 ? 24.461 0.908 12.491 1.00 32.14 77 VAL A CA 1
ATOM 650 C C . VAL A 1 77 ? 25.417 1.963 13.033 1.00 31.65 77 VAL A C 1
ATOM 651 O O . VAL A 1 77 ? 26.463 2.238 12.436 1.00 32.11 77 VAL A O 1
ATOM 655 N N . PHE A 1 78 ? 25.091 2.550 14.187 1.00 26.55 78 PHE A N 1
ATOM 656 C CA . PHE A 1 78 ? 25.956 3.565 14.776 1.00 25.12 78 PHE A CA 1
ATOM 657 C C . PHE A 1 78 ? 27.282 2.967 15.235 1.00 29.63 78 PHE A C 1
ATOM 658 O O . PHE A 1 78 ? 28.350 3.563 15.029 1.00 25.44 78 PHE A O 1
ATOM 666 N N . LYS A 1 79 ? 27.230 1.794 15.870 1.00 27.75 79 LYS A N 1
ATOM 667 C CA . LYS A 1 79 ? 28.444 1.160 16.358 1.00 30.29 79 LYS A CA 1
ATOM 668 C C . LYS A 1 79 ? 29.388 0.832 15.213 1.00 38.00 79 LYS A C 1
ATOM 669 O O . LYS A 1 79 ? 30.602 1.054 15.321 1.00 31.52 79 LYS A O 1
ATOM 675 N N . LYS A 1 80 ? 28.843 0.324 14.103 1.00 37.54 80 LYS A N 1
ATOM 676 C CA . LYS A 1 80 ? 29.670 -0.030 12.954 1.00 38.95 80 LYS A CA 1
ATOM 677 C C . LYS A 1 80 ? 30.314 1.202 12.328 1.00 37.25 80 LYS A C 1
ATOM 678 O O . LYS A 1 80 ? 31.469 1.150 11.891 1.00 41.33 80 LYS A O 1
ATOM 684 N N . GLU A 1 81 ? 29.595 2.322 12.284 1.00 32.50 81 GLU A N 1
ATOM 685 C CA . GLU A 1 81 ? 30.182 3.537 11.731 1.00 29.97 81 GLU A CA 1
ATOM 686 C C . GLU A 1 81 ? 31.228 4.116 12.675 1.00 34.03 81 GLU A C 1
ATOM 687 O O . GLU A 1 81 ? 32.300 4.536 12.237 1.00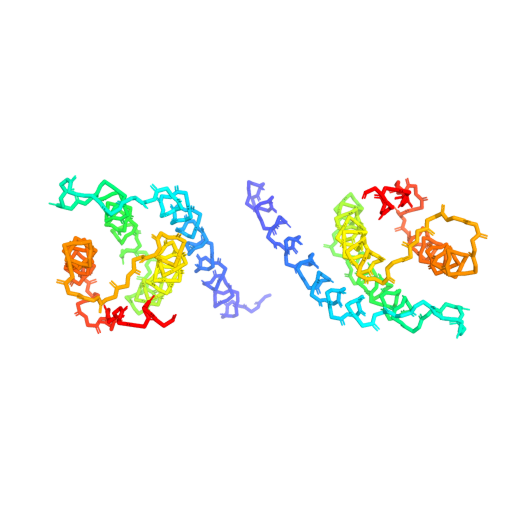 27.55 81 GLU A O 1
ATOM 693 N N . LEU A 1 82 ? 30.943 4.133 13.975 1.00 28.65 82 LEU A N 1
ATOM 694 C CA . LEU A 1 82 ? 31.918 4.626 14.938 1.00 31.66 82 LEU A CA 1
ATOM 695 C C . LEU A 1 82 ? 33.150 3.730 14.994 1.00 36.45 82 LEU A C 1
ATOM 696 O O . LEU A 1 82 ? 34.266 4.220 15.198 1.00 31.14 82 LEU A O 1
ATOM 701 N N . SER A 1 83 ? 32.969 2.423 14.807 1.00 36.47 83 SER A N 1
ATOM 702 C CA . SER A 1 83 ? 34.100 1.505 14.782 1.00 35.47 83 SER A CA 1
ATOM 703 C C . SER A 1 83 ? 35.109 1.886 13.706 1.00 41.96 83 SER A C 1
ATOM 704 O O . SER A 1 83 ? 36.320 1.891 13.958 1.00 41.71 83 SER A O 1
ATOM 707 N N . LYS A 1 84 ? 34.635 2.195 12.496 1.00 40.06 84 LYS A N 1
ATOM 708 C CA . LYS A 1 84 ? 35.567 2.473 11.411 1.00 45.37 84 LYS A CA 1
ATOM 709 C C . LYS A 1 84 ? 36.205 3.844 11.551 1.00 43.08 84 LYS A C 1
ATOM 710 O O . LYS A 1 84 ? 37.347 4.031 11.123 1.00 37.27 84 LYS A O 1
ATOM 716 N N . GLN A 1 85 ? 35.504 4.808 12.147 1.00 39.64 85 GLN A N 1
ATOM 717 C CA . GLN A 1 85 ? 36.136 6.098 12.374 1.00 41.39 85 GLN A CA 1
ATOM 718 C C . GLN A 1 85 ? 37.213 6.006 13.448 1.00 38.99 85 GLN A C 1
ATOM 719 O O . GLN A 1 85 ? 38.246 6.677 13.346 1.00 37.57 85 GLN A O 1
ATOM 725 N N . LEU A 1 86 ? 36.994 5.183 14.483 1.00 32.48 86 LEU A N 1
ATOM 726 C CA . LEU A 1 86 ? 37.985 5.071 15.547 1.00 31.79 86 LEU A CA 1
ATOM 727 C C . LEU A 1 86 ? 39.263 4.400 15.051 1.00 38.48 86 LEU A C 1
ATOM 728 O O . LEU A 1 86 ? 40.361 4.791 15.458 1.00 34.42 86 LEU A O 1
ATOM 733 N N . LYS A 1 87 ? 39.151 3.424 14.151 1.00 35.28 87 LYS A N 1
ATOM 734 C CA . LYS A 1 87 ? 40.349 2.859 13.546 1.00 43.21 87 LYS A CA 1
ATOM 735 C C . LYS A 1 87 ? 41.012 3.8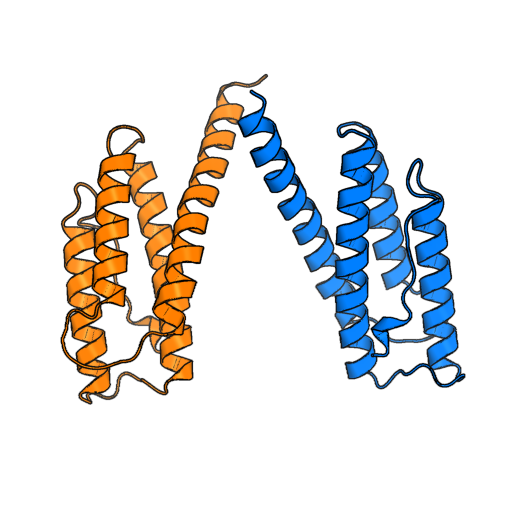46 12.593 1.00 44.18 87 LYS A C 1
ATOM 736 O O . LYS A 1 87 ? 42.244 3.877 12.492 1.0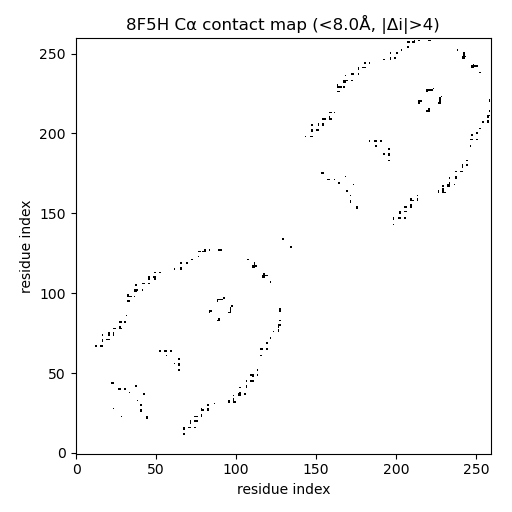0 42.80 87 LYS A O 1
ATOM 742 N N . LYS A 1 88 ? 40.223 4.658 11.882 1.00 39.44 88 LYS A N 1
ATOM 743 C CA . LYS A 1 88 ? 40.829 5.680 11.032 1.00 46.52 88 LYS A CA 1
ATOM 744 C C . LYS A 1 88 ? 41.681 6.635 11.861 1.00 44.40 88 LYS A C 1
ATOM 745 O O . LYS A 1 88 ? 42.778 7.025 11.446 1.00 40.14 88 LYS A O 1
ATOM 751 N N . LEU A 1 89 ? 41.210 6.990 13.056 1.00 40.62 89 LEU A N 1
ATOM 752 C CA . LEU A 1 89 ? 41.928 7.938 13.895 1.00 40.56 89 LEU A CA 1
ATOM 753 C C . LEU A 1 89 ? 43.058 7.305 14.701 1.00 39.09 89 LEU A C 1
ATOM 754 O O . LEU A 1 89 ? 43.973 8.023 15.115 1.00 38.27 89 LEU A O 1
ATOM 759 N N . GLY A 1 90 ? 43.030 5.992 14.926 1.00 27.82 90 GLY A N 1
ATOM 760 C CA . GLY A 1 90 ? 43.972 5.376 15.843 1.00 29.23 90 GLY A CA 1
ATOM 761 C C . GLY A 1 90 ? 43.558 5.404 17.301 1.00 31.44 90 GLY A C 1
ATOM 762 O O . GLY A 1 90 ? 44.403 5.205 18.172 1.00 34.23 90 GLY A O 1
ATOM 763 N N . VAL A 1 91 ? 42.277 5.634 17.600 1.00 33.23 91 VAL A N 1
ATOM 764 C CA . VAL A 1 91 ? 41.780 5.631 18.976 1.00 33.79 91 VAL A CA 1
ATOM 765 C C . VAL A 1 91 ? 41.483 4.196 19.396 1.00 34.48 91 VAL A C 1
ATOM 766 O O . VAL A 1 91 ? 40.725 3.491 18.722 1.00 32.10 91 VAL A O 1
ATOM 770 N N . THR A 1 92 ? 42.087 3.762 20.508 1.00 30.43 92 THR A N 1
ATOM 771 C CA . THR A 1 92 ? 41.880 2.429 21.064 1.00 30.95 92 THR A CA 1
ATOM 772 C C . THR A 1 92 ? 41.568 2.536 22.554 1.00 33.82 92 THR A C 1
ATOM 773 O O . THR A 1 92 ? 41.795 3.572 23.193 1.00 35.00 92 THR A O 1
ATOM 777 N N . ASN A 1 93 ? 41.033 1.443 23.102 1.00 34.57 93 ASN A N 1
ATOM 778 C CA . ASN A 1 93 ? 40.678 1.349 24.520 1.00 40.28 93 ASN A CA 1
ATOM 779 C C . ASN A 1 93 ? 41.947 1.127 25.341 1.00 45.10 93 ASN A C 1
ATOM 780 O O . ASN A 1 93 ? 42.266 0.015 25.772 1.00 51.38 93 ASN A O 1
ATOM 785 N N . ASP A 1 94 ? 42.683 2.214 25.588 1.00 41.46 94 ASP A N 1
ATOM 786 C CA . ASP A 1 94 ? 43.982 2.086 26.243 1.00 44.56 94 ASP A CA 1
ATOM 787 C C . ASP A 1 94 ? 44.104 2.944 27.497 1.00 45.83 94 ASP A C 1
ATOM 788 O O . ASP A 1 94 ? 45.222 3.200 27.961 1.00 45.17 94 ASP A O 1
ATOM 793 N N . GLY A 1 95 ? 42.986 3.391 28.056 1.00 42.22 95 GLY A N 1
ATOM 794 C CA . GLY A 1 95 ? 43.010 4.148 29.287 1.00 41.82 95 GLY A CA 1
ATOM 795 C C . GLY A 1 95 ? 43.357 5.609 29.142 1.00 43.91 95 GLY A C 1
ATOM 796 O O . GLY A 1 95 ? 43.396 6.319 30.155 1.00 48.52 95 GLY A O 1
ATOM 797 N N . GLY A 1 96 ? 43.604 6.084 27.922 1.00 42.19 96 GLY A N 1
ATOM 798 C CA . GLY A 1 96 ? 44.031 7.454 27.717 1.00 40.95 96 GLY A CA 1
ATOM 799 C C . GLY A 1 96 ? 42.874 8.397 27.476 1.00 43.87 96 GLY A C 1
ATOM 800 O O . GLY A 1 96 ? 41.723 7.985 27.370 1.00 39.21 96 GLY A O 1
ATOM 801 N N . GLU A 1 97 ? 43.207 9.683 27.367 1.00 43.88 97 GLU A N 1
ATOM 802 C CA . GLU A 1 97 ? 42.176 10.713 27.313 1.00 46.88 97 GLU A CA 1
ATOM 803 C C . GLU A 1 97 ? 41.305 10.582 26.066 1.00 43.55 97 GLU A C 1
ATOM 804 O O . GLU A 1 97 ? 40.092 10.819 26.131 1.00 42.86 97 GLU A O 1
ATOM 810 N N . LYS A 1 98 ? 41.896 10.210 24.924 1.00 34.46 98 LYS A N 1
ATOM 811 C CA . LYS A 1 98 ? 41.092 9.973 23.729 1.00 31.56 98 LYS A CA 1
ATOM 812 C C . LYS A 1 98 ? 40.045 8.896 23.982 1.00 33.87 98 LYS A C 1
ATOM 813 O O . LYS A 1 98 ? 38.896 9.008 23.532 1.00 33.57 98 LYS A O 1
ATOM 819 N N . TYR A 1 99 ? 40.430 7.841 24.699 1.00 32.46 99 TYR A N 1
ATOM 820 C CA . TYR A 1 99 ? 39.486 6.785 25.034 1.00 39.97 99 TYR A CA 1
ATOM 821 C C . TYR A 1 99 ? 38.411 7.292 25.984 1.00 37.22 99 TYR A C 1
ATOM 822 O O . TYR A 1 99 ? 37.227 7.006 25.797 1.00 30.83 99 TYR A O 1
ATOM 831 N N . LYS A 1 100 ? 38.803 8.042 27.011 1.00 35.49 100 LYS A N 1
ATOM 832 C CA . LYS A 1 100 ? 37.822 8.537 27.968 1.00 37.47 100 LYS A CA 1
ATOM 833 C C . LYS A 1 100 ? 36.822 9.473 27.300 1.00 34.71 100 LYS A C 1
ATOM 834 O O . LYS A 1 100 ? 35.624 9.445 27.617 1.00 36.68 100 LYS A O 1
ATOM 840 N N . ILE A 1 101 ? 37.293 10.307 26.371 1.00 29.39 101 ILE A N 1
ATOM 841 C CA . ILE A 1 101 ? 36.391 11.181 25.628 1.00 36.25 101 ILE A CA 1
ATOM 842 C C . ILE A 1 101 ? 35.357 10.352 24.868 1.00 36.50 101 ILE A C 1
ATOM 843 O O . ILE A 1 101 ? 34.153 10.633 24.925 1.00 38.81 101 ILE A O 1
ATOM 848 N N . VAL A 1 102 ? 35.806 9.311 24.150 1.00 31.64 102 VAL A N 1
ATOM 849 C CA . VAL A 1 102 ? 34.858 8.443 23.451 1.00 32.22 102 VAL A CA 1
ATOM 850 C C . VAL A 1 102 ? 33.893 7.814 24.448 1.00 33.56 102 VAL A C 1
ATOM 851 O O . VAL A 1 102 ? 32.693 7.671 24.177 1.00 31.25 102 VAL A O 1
ATOM 855 N N . LYS A 1 103 ? 34.396 7.451 25.631 1.00 31.64 103 LYS A N 1
ATOM 856 C CA . LYS A 1 103 ? 33.542 6.784 26.607 1.00 39.09 103 LYS A CA 1
ATOM 857 C C . LYS A 1 103 ? 32.520 7.738 27.223 1.00 40.23 103 LYS A C 1
ATOM 858 O O . LYS A 1 103 ? 31.436 7.301 27.616 1.00 36.64 103 LYS A O 1
ATOM 864 N N . GLU A 1 104 ? 32.841 9.032 27.329 1.00 37.89 104 GLU A N 1
ATOM 865 C CA . GLU A 1 104 ? 31.855 9.990 27.825 1.00 36.72 104 GLU A CA 1
ATOM 866 C C . GLU A 1 104 ? 30.751 10.199 26.800 1.00 33.46 104 GLU A C 1
ATOM 867 O O . GLU A 1 104 ? 29.562 10.147 27.132 1.00 31.46 104 GLU A O 1
ATOM 873 N N . ASP A 1 105 ? 31.138 10.419 25.539 1.00 31.45 105 ASP A N 1
ATOM 874 C CA . ASP A 1 105 ? 30.171 10.539 24.454 1.00 30.13 105 ASP A CA 1
ATOM 875 C C . ASP A 1 105 ? 29.213 9.360 24.413 1.00 29.56 105 ASP A C 1
ATOM 876 O O . ASP A 1 105 ? 28.020 9.530 24.149 1.00 27.24 105 ASP A O 1
ATOM 881 N N . LEU A 1 106 ? 29.728 8.147 24.618 1.00 27.58 106 LEU A N 1
ATOM 882 C CA . LEU A 1 106 ? 28.887 6.973 24.444 1.00 27.26 106 LEU A CA 1
ATOM 883 C C . LEU A 1 106 ? 27.996 6.750 25.645 1.00 32.82 106 LEU A C 1
ATOM 884 O O . LEU A 1 106 ? 26.885 6.231 25.500 1.00 37.52 106 LEU A O 1
ATOM 889 N N . ASN A 1 107 ? 28.455 7.133 26.831 1.00 30.99 107 ASN A N 1
ATOM 890 C CA . ASN A 1 107 ? 27.584 7.061 27.993 1.00 33.90 107 ASN A CA 1
ATOM 891 C C . ASN A 1 107 ? 26.450 8.067 27.866 1.00 37.93 107 ASN A C 1
ATOM 892 O O . ASN A 1 107 ? 25.292 7.766 28.191 1.00 36.52 107 ASN A O 1
ATOM 897 N N . TYR A 1 108 ? 26.774 9.268 27.388 1.00 36.40 108 TYR A N 1
ATOM 898 C CA . TYR A 1 108 ? 25.755 10.267 27.099 1.00 36.07 108 TYR A CA 1
ATOM 899 C C . TYR A 1 108 ? 24.729 9.714 26.122 1.00 32.52 108 TYR A C 1
ATOM 900 O O . TYR A 1 108 ? 23.509 9.801 26.353 1.00 34.25 108 TYR A O 1
ATOM 909 N N . LEU A 1 109 ? 25.212 9.100 25.037 1.00 27.05 109 LEU A N 1
ATOM 910 C CA . LEU A 1 109 ? 24.312 8.553 24.028 1.00 30.59 109 LEU A CA 1
ATOM 911 C C . LEU A 1 109 ? 23.411 7.468 24.615 1.00 29.79 109 LEU A C 1
ATOM 912 O O . LEU A 1 109 ? 22.186 7.517 24.459 1.00 28.12 109 LEU A O 1
ATOM 917 N N . VAL A 1 110 ? 23.995 6.499 25.321 1.00 31.75 110 VAL A N 1
ATOM 918 C CA . VAL A 1 110 ? 23.219 5.378 25.853 1.00 30.51 110 VAL A CA 1
ATOM 919 C C . VAL A 1 110 ? 22.193 5.856 26.880 1.00 33.81 110 VAL A C 1
ATOM 920 O O . VAL A 1 110 ? 21.079 5.316 26.968 1.00 32.70 110 VAL A O 1
ATOM 924 N N . ASP A 1 111 ? 22.548 6.858 27.688 1.00 31.80 111 ASP A N 1
ATOM 925 C CA . ASP A 1 111 ? 21.562 7.415 28.610 1.00 37.10 111 ASP A CA 1
ATOM 926 C C . ASP A 1 111 ? 20.361 7.965 27.848 1.00 34.04 111 ASP A C 1
ATOM 927 O O . ASP A 1 111 ? 19.208 7.694 28.207 1.00 39.66 111 ASP A O 1
ATOM 932 N N . VAL A 1 112 ? 20.621 8.713 26.773 1.00 35.95 112 VAL A N 1
ATOM 933 C CA . VAL A 1 112 ? 19.555 9.279 25.954 1.00 38.25 112 VAL A CA 1
ATOM 934 C C . VAL A 1 112 ? 18.633 8.180 25.439 1.00 35.94 112 VAL A C 1
ATOM 935 O O . VAL A 1 112 ? 17.409 8.264 25.571 1.00 45.26 112 VAL A O 1
ATOM 939 N N . ILE A 1 113 ? 19.210 7.142 24.830 1.00 29.43 113 ILE A N 1
ATOM 940 C CA . ILE A 1 113 ? 18.397 6.084 24.240 1.00 33.35 113 ILE A CA 1
ATOM 941 C C . ILE A 1 113 ? 17.632 5.337 25.319 1.00 41.57 113 ILE A C 1
ATOM 942 O O . ILE A 1 113 ? 16.464 4.990 25.136 1.00 38.04 113 ILE A O 1
ATOM 947 N N . LYS A 1 114 ? 18.267 5.087 26.463 1.00 46.28 114 LYS A N 1
ATOM 948 C CA . LYS A 1 114 ? 17.605 4.318 27.509 1.00 42.83 114 LYS A CA 1
ATOM 949 C C . LYS A 1 114 ? 16.500 5.108 28.194 1.00 39.42 114 LYS A C 1
ATOM 950 O O . LYS A 1 114 ? 15.592 4.500 28.763 1.00 42.31 114 LYS A O 1
ATOM 956 N N . SER A 1 115 ? 16.559 6.440 28.166 1.00 39.38 115 SER A N 1
ATOM 957 C CA . SER A 1 115 ? 15.513 7.260 28.761 1.00 43.37 115 SER A CA 1
ATOM 958 C C . SER A 1 115 ? 14.312 7.449 27.840 1.00 46.50 115 SER A C 1
ATOM 959 O O . SER A 1 115 ? 13.369 8.154 28.217 1.00 46.30 115 SER A O 1
ATOM 962 N N . LEU A 1 116 ? 14.325 6.853 26.650 1.00 40.12 116 LEU A N 1
ATOM 963 C CA . LEU A 1 116 ? 13.164 6.875 25.771 1.00 38.94 116 LEU A CA 1
ATOM 964 C C . LEU A 1 116 ? 12.187 5.774 26.170 1.00 41.55 116 LEU A C 1
ATOM 965 O O . LEU A 1 116 ? 12.594 4.645 26.456 1.00 39.44 116 LEU A O 1
ATOM 970 N N . GLU A 1 117 ? 10.889 6.106 26.192 1.00 45.97 117 GLU A N 1
ATOM 971 C CA . GLU A 1 117 ? 9.897 5.180 26.726 1.00 45.59 117 GLU A CA 1
ATOM 972 C C . GLU A 1 117 ? 9.939 3.859 25.975 1.00 42.56 117 GLU A C 1
ATOM 973 O O . GLU A 1 117 ? 9.856 3.826 24.745 1.00 39.94 117 GLU A O 1
ATOM 979 N N . GLY A 1 118 ? 10.085 2.769 26.722 1.00 42.79 118 GLY A N 1
ATOM 980 C CA . GLY A 1 118 ? 10.131 1.444 26.150 1.00 43.34 118 GLY A CA 1
ATOM 981 C C . GLY A 1 118 ? 11.503 0.944 25.745 1.00 43.01 118 GLY A C 1
ATOM 982 O O . GLY A 1 118 ? 11.614 -0.217 25.328 1.00 46.78 118 GLY A O 1
ATOM 983 N N . LEU A 1 119 ? 12.554 1.766 25.846 1.00 37.82 119 LEU A N 1
ATOM 984 C CA . LEU A 1 119 ? 13.884 1.354 25.413 1.00 37.46 119 LEU A CA 1
ATOM 985 C C . LEU A 1 119 ? 14.863 1.141 26.561 1.00 40.83 119 LEU A C 1
ATOM 986 O O . LEU A 1 119 ? 16.031 0.840 26.303 1.00 41.79 119 LEU A O 1
ATOM 991 N N . SER A 1 120 ? 14.421 1.261 27.814 1.00 44.12 120 SER A N 1
ATOM 992 C CA . SER A 1 120 ? 15.356 1.315 28.934 1.00 45.22 120 SER A CA 1
ATOM 993 C C . SER A 1 120 ? 16.133 0.018 29.132 1.00 47.06 120 SER A C 1
ATOM 994 O O . SER A 1 120 ? 17.207 0.046 29.748 1.00 50.12 120 SER A O 1
ATOM 997 N N . ASP A 1 121 ? 15.644 -1.106 28.605 1.00 45.00 121 ASP A N 1
ATOM 998 C CA . ASP A 1 121 ? 16.303 -2.394 28.785 1.00 52.10 121 ASP A CA 1
ATOM 999 C C . ASP A 1 121 ? 17.056 -2.867 27.546 1.00 41.57 121 ASP A C 1
ATOM 1000 O O . ASP A 1 121 ? 17.505 -4.017 27.516 1.00 43.32 121 ASP A O 1
ATOM 1005 N N . LEU A 1 122 ? 17.178 -2.023 26.520 1.00 37.78 122 LEU A N 1
ATOM 1006 C CA . LEU A 1 122 ? 17.968 -2.358 25.342 1.00 37.97 122 LEU A CA 1
ATOM 1007 C C . LEU A 1 122 ? 19.376 -2.781 25.736 1.00 37.94 122 LEU A C 1
ATOM 1008 O O . LEU A 1 122 ? 19.972 -2.211 26.649 1.00 40.54 122 LEU A O 1
ATOM 1013 N N . ASP A 1 123 ? 19.909 -3.771 25.027 1.00 37.73 123 ASP A N 1
ATOM 1014 C CA . ASP A 1 123 ? 21.305 -4.162 25.176 1.00 45.73 123 ASP A CA 1
ATOM 1015 C C . ASP A 1 123 ? 22.148 -3.145 24.425 1.00 40.14 123 ASP A C 1
ATOM 1016 O O . ASP A 1 123 ? 22.268 -3.207 23.199 1.00 37.83 123 ASP A O 1
ATOM 1021 N N . LEU A 1 124 ? 22.723 -2.188 25.155 1.00 37.45 124 LEU A N 1
ATOM 1022 C CA . LEU A 1 124 ? 23.441 -1.071 24.552 1.00 34.10 124 LEU A CA 1
ATOM 1023 C C . LEU A 1 124 ? 24.937 -1.113 24.872 1.00 34.14 124 LEU A C 1
ATOM 1024 O O . LEU A 1 124 ? 25.568 -0.076 25.093 1.00 34.37 124 LEU A O 1
ATOM 1029 N N . ASN A 1 125 ? 25.529 -2.307 24.878 1.00 35.51 125 ASN A N 1
ATOM 1030 C CA . ASN A 1 125 ? 26.971 -2.438 25.053 1.00 35.86 125 ASN A CA 1
ATOM 1031 C C . ASN A 1 125 ? 27.696 -2.075 23.764 1.00 31.40 125 ASN A C 1
ATOM 1032 O O . ASN A 1 125 ? 27.162 -2.239 22.659 1.00 33.71 125 ASN A O 1
ATOM 1037 N N . TRP A 1 126 ? 28.928 -1.569 23.909 1.00 31.61 126 TRP A N 1
ATOM 1038 C CA . TRP A 1 126 ? 29.660 -1.081 22.747 1.00 25.68 126 TRP A CA 1
ATOM 1039 C C . TRP A 1 126 ? 31.095 -1.574 22.669 1.00 28.28 126 TRP A C 1
ATOM 1040 O O . TRP A 1 126 ? 31.813 -1.167 21.760 1.00 31.52 126 TRP A O 1
ATOM 1051 N N . GLU A 1 127 ? 31.525 -2.464 23.566 1.00 29.93 127 GLU A N 1
ATOM 1052 C CA . GLU A 1 127 ? 32.947 -2.755 23.694 1.00 37.28 127 GLU A CA 1
ATOM 1053 C C . GLU A 1 127 ? 33.550 -3.400 22.454 1.00 36.47 127 GLU A C 1
ATOM 1054 O O . GLU A 1 127 ? 34.773 -3.369 22.301 1.00 35.49 127 GLU A O 1
ATOM 1060 N N . GLU A 1 128 ? 32.740 -3.942 21.557 1.00 34.84 128 GLU A N 1
ATOM 1061 C CA . GLU A 1 128 ? 33.266 -4.546 20.339 1.00 36.07 128 GLU A CA 1
ATOM 1062 C C . GLU A 1 128 ? 33.674 -3.525 19.286 1.00 29.18 128 GLU A C 1
ATOM 1063 O O . GLU A 1 128 ? 34.241 -3.921 18.258 1.00 31.17 128 GLU A O 1
ATOM 1069 N N . ILE A 1 129 ? 33.400 -2.233 19.498 1.00 26.49 129 ILE A N 1
ATOM 1070 C CA . ILE A 1 129 ? 33.851 -1.229 18.541 1.00 36.08 129 ILE A CA 1
ATOM 1071 C C . ILE A 1 129 ? 35.369 -1.148 18.503 1.00 31.33 129 ILE A C 1
ATOM 1072 O O . ILE A 1 129 ? 35.924 -0.606 17.545 1.00 28.95 129 ILE A O 1
ATOM 1077 N N . TRP A 1 130 ? 36.054 -1.653 19.536 1.00 31.09 130 TRP A N 1
ATOM 1078 C CA . TRP A 1 130 ? 37.513 -1.715 19.546 1.00 31.61 130 TRP A CA 1
ATOM 1079 C C . TRP A 1 130 ? 38.049 -2.927 18.800 1.00 36.79 130 TRP A C 1
ATOM 1080 O O . TRP A 1 130 ? 39.202 -2.907 18.352 1.00 33.42 130 TRP A O 1
ATOM 1091 N N . ASN A 1 131 ? 37.255 -3.992 18.698 1.00 41.08 131 ASN A N 1
ATOM 1092 C CA . ASN A 1 131 ? 37.628 -5.210 17.968 1.00 48.29 131 ASN A CA 1
ATOM 1093 C C . ASN A 1 131 ? 37.373 -5.034 16.475 1.00 50.18 131 ASN A C 1
ATOM 1094 O O . ASN A 1 131 ? 38.154 -4.405 15.771 1.00 58.04 131 ASN A O 1
ATOM 1099 N N . MET B 1 1 ? -8.682 9.122 3.415 1.00 82.67 1 MET B N 1
ATOM 1100 C CA . MET B 1 1 ? -7.600 9.017 2.440 1.00 83.27 1 MET B CA 1
ATOM 1101 C C . MET B 1 1 ? -7.742 9.718 1.094 1.00 80.71 1 MET B C 1
ATOM 1102 O O . MET B 1 1 ? -8.805 9.632 0.477 1.00 82.25 1 MET B O 1
ATOM 1107 N N . ASN B 1 2 ? -6.643 10.268 0.563 1.00 71.09 2 ASN B N 1
ATOM 1108 C CA . ASN B 1 2 ? -6.591 10.641 -0.850 1.00 67.17 2 ASN B CA 1
ATOM 1109 C C . ASN B 1 2 ? -6.204 9.443 -1.722 1.00 63.96 2 ASN B C 1
ATOM 1110 O O . ASN B 1 2 ? -5.062 8.971 -1.672 1.00 67.41 2 ASN B O 1
ATOM 1115 N N . LEU B 1 3 ? -7.131 9.015 -2.587 1.00 58.77 3 LEU B N 1
ATOM 1116 C CA . LEU B 1 3 ? -6.901 7.845 -3.433 1.00 56.95 3 LEU B CA 1
ATOM 1117 C C . LEU B 1 3 ? -5.937 8.132 -4.580 1.00 54.45 3 LEU B C 1
ATOM 1118 O O . LEU B 1 3 ? -5.255 7.216 -5.053 1.00 52.42 3 LEU B O 1
ATOM 1123 N N . ASP B 1 4 ? -5.886 9.376 -5.061 1.00 56.88 4 ASP B N 1
ATOM 1124 C CA . ASP B 1 4 ? -4.924 9.726 -6.102 1.00 55.23 4 ASP B CA 1
ATOM 1125 C C . ASP B 1 4 ? -3.502 9.517 -5.613 1.00 57.78 4 ASP B C 1
ATOM 1126 O O . ASP B 1 4 ? -2.671 8.917 -6.305 1.00 52.91 4 ASP B O 1
ATOM 1131 N N . SER B 1 5 ? -3.202 10.016 -4.414 1.00 60.80 5 SER B N 1
ATOM 1132 C CA . SER B 1 5 ? -1.869 9.827 -3.867 1.00 58.54 5 SER B CA 1
ATOM 1133 C C . SER B 1 5 ? -1.607 8.360 -3.569 1.00 54.95 5 SER B C 1
ATOM 1134 O O . SER B 1 5 ? -0.591 7.820 -4.008 1.00 52.41 5 SER B O 1
ATOM 1137 N N . PHE B 1 6 ? -2.538 7.681 -2.891 1.00 60.36 6 PHE B N 1
ATOM 1138 C CA . PHE B 1 6 ? -2.331 6.282 -2.507 1.00 59.84 6 PHE B CA 1
ATOM 1139 C C . PHE B 1 6 ? -1.816 5.433 -3.669 1.00 58.72 6 PHE B C 1
ATOM 1140 O O . PHE B 1 6 ? -0.936 4.586 -3.491 1.00 58.21 6 PHE B O 1
ATOM 1148 N N . LYS B 1 7 ? -2.365 5.635 -4.867 1.00 54.17 7 LYS B N 1
ATOM 1149 C CA . LYS B 1 7 ? -1.939 4.825 -6.005 1.00 53.49 7 LYS B CA 1
ATOM 1150 C C . LYS B 1 7 ? -0.553 5.238 -6.482 1.00 50.26 7 LYS B C 1
ATOM 1151 O O . LYS B 1 7 ? 0.363 4.413 -6.521 1.00 49.62 7 LYS B O 1
ATOM 1157 N N . GLU B 1 8 ? -0.385 6.507 -6.867 1.00 51.67 8 GLU B N 1
ATOM 1158 C CA . GLU B 1 8 ? 0.945 7.007 -7.187 1.00 53.46 8 GLU B CA 1
ATOM 1159 C C . GLU B 1 8 ? 1.937 6.616 -6.096 1.00 51.29 8 GLU B C 1
ATOM 1160 O O . GLU B 1 8 ? 3.072 6.211 -6.371 1.00 46.04 8 GLU B O 1
ATOM 1166 N N . GLU B 1 9 ? 1.493 6.600 -4.862 1.00 52.97 9 GLU B N 1
ATOM 1167 C CA . GLU B 1 9 ? 2.356 6.064 -3.834 1.00 51.92 9 GLU B CA 1
ATOM 1168 C C . GLU B 1 9 ? 2.594 4.538 -3.989 1.00 47.61 9 GLU B C 1
ATOM 1169 O O . GLU B 1 9 ? 3.731 4.055 -3.929 1.00 48.23 9 GLU B O 1
ATOM 1175 N N . LEU B 1 10 ? 1.551 3.753 -4.224 1.00 45.44 10 LEU B N 1
ATOM 1176 C CA . LEU B 1 10 ? 1.744 2.313 -4.370 1.00 40.58 10 LEU B CA 1
ATOM 1177 C C . LEU B 1 10 ? 2.577 1.984 -5.597 1.00 42.96 10 LEU B C 1
ATOM 1178 O O . LEU B 1 10 ? 3.341 1.009 -5.597 1.00 44.01 10 LEU B O 1
ATOM 1183 N N . ASP B 1 11 ? 2.423 2.775 -6.664 1.00 38.41 11 ASP B N 1
ATOM 1184 C CA . ASP B 1 11 ? 3.162 2.516 -7.896 1.00 42.47 11 ASP B CA 1
ATOM 1185 C C . ASP B 1 11 ? 4.662 2.659 -7.662 1.00 40.00 11 ASP B C 1
ATOM 1186 O O . ASP B 1 11 ? 5.452 1.853 -8.162 1.00 37.93 11 ASP B O 1
ATOM 1191 N N . ASP B 1 12 ? 5.072 3.681 -6.905 1.00 35.35 12 ASP B N 1
ATOM 1192 C CA . ASP B 1 12 ? 6.473 3.830 -6.548 1.00 47.17 12 ASP B CA 1
ATOM 1193 C C . ASP B 1 12 ? 6.941 2.691 -5.658 1.00 47.58 12 ASP B C 1
ATOM 1194 O O . ASP B 1 12 ? 8.100 2.266 -5.751 1.00 46.29 12 ASP B O 1
ATOM 1199 N N . TYR B 1 13 ? 6.058 2.171 -4.805 1.00 44.50 13 TYR B N 1
ATOM 1200 C CA . TYR B 1 13 ? 6.461 1.068 -3.941 1.00 40.70 13 TYR B CA 1
ATOM 1201 C C . TYR B 1 13 ? 6.714 -0.199 -4.746 1.00 41.59 13 TYR B C 1
ATOM 1202 O O . TYR B 1 13 ? 7.681 -0.923 -4.489 1.00 40.50 13 TYR B O 1
ATOM 1211 N N . PHE B 1 14 ? 5.854 -0.492 -5.719 1.00 40.46 14 PHE B N 1
ATOM 1212 C CA . PHE B 1 14 ? 6.007 -1.731 -6.469 1.00 40.33 14 PHE B CA 1
ATOM 1213 C C . PHE B 1 14 ? 7.129 -1.631 -7.486 1.00 42.13 14 PHE B C 1
ATOM 1214 O O . PHE B 1 14 ? 7.760 -2.643 -7.812 1.00 33.25 14 PHE B O 1
ATOM 1222 N N . LYS B 1 15 ? 7.381 -0.430 -8.005 1.00 42.93 15 LYS B N 1
ATOM 1223 C CA .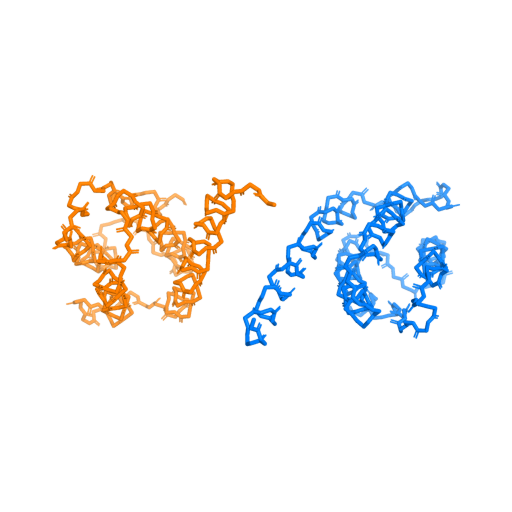 LYS B 1 15 ? 8.534 -0.229 -8.869 1.00 42.34 15 LYS B CA 1
ATOM 1224 C C . LYS B 1 15 ? 9.823 -0.584 -8.141 1.00 40.58 15 LYS B C 1
ATOM 1225 O O . LYS B 1 15 ? 10.619 -1.397 -8.625 1.00 34.79 15 LYS B O 1
ATOM 1231 N N . GLU B 1 16 ? 10.032 0.004 -6.959 1.00 36.24 16 GLU B N 1
ATOM 1232 C CA . GLU B 1 16 ? 11.238 -0.276 -6.192 1.00 38.65 16 GLU B CA 1
ATOM 1233 C C . GLU B 1 16 ? 11.367 -1.762 -5.884 1.00 39.86 16 GLU B C 1
ATOM 1234 O O . GLU B 1 16 ? 12.461 -2.334 -5.979 1.00 36.54 16 GLU B O 1
ATOM 1240 N N . LYS B 1 17 ? 10.259 -2.406 -5.526 1.00 38.28 17 LYS B N 1
ATOM 1241 C CA . LYS B 1 17 ? 10.301 -3.818 -5.161 1.00 40.08 17 LYS B CA 1
ATOM 1242 C C . LYS B 1 17 ? 10.692 -4.686 -6.353 1.00 37.96 17 LYS B C 1
ATOM 1243 O O . LYS B 1 17 ? 11.446 -5.656 -6.207 1.00 35.96 17 LYS B O 1
ATOM 1249 N N . ILE B 1 18 ? 10.189 -4.347 -7.542 1.00 37.27 18 ILE B N 1
ATOM 1250 C CA . ILE B 1 18 ? 10.440 -5.153 -8.732 1.00 38.60 18 ILE B CA 1
ATOM 1251 C C . ILE B 1 18 ? 11.876 -4.979 -9.204 1.00 43.66 18 ILE B C 1
ATOM 1252 O O . ILE B 1 18 ? 12.509 -5.938 -9.667 1.00 48.60 18 ILE B O 1
ATOM 1257 N N . VAL B 1 19 ? 12.432 -3.773 -9.063 1.00 42.74 19 VAL B N 1
ATOM 1258 C CA . VAL B 1 19 ? 13.825 -3.548 -9.436 1.00 41.16 19 VAL B CA 1
ATOM 1259 C C . VAL B 1 19 ? 14.765 -4.223 -8.439 1.00 39.96 19 VAL B C 1
ATOM 1260 O O . VAL B 1 19 ? 15.803 -4.783 -8.820 1.00 44.03 19 VAL B O 1
ATOM 1264 N N . LYS B 1 20 ? 14.419 -4.184 -7.150 1.00 38.02 20 LYS B N 1
ATOM 1265 C CA . LYS B 1 20 ? 15.238 -4.838 -6.134 1.00 41.91 20 LYS B CA 1
ATOM 1266 C C . LYS B 1 20 ? 15.308 -6.339 -6.374 1.00 45.53 20 LYS B C 1
ATOM 1267 O O . LYS B 1 20 ? 16.376 -6.947 -6.240 1.00 49.61 20 LYS B O 1
ATOM 1273 N N . GLU B 1 21 ? 14.175 -6.954 -6.727 1.00 44.61 21 GLU B N 1
ATOM 1274 C CA . GLU B 1 21 ? 14.184 -8.367 -7.092 1.00 44.51 21 GLU B CA 1
ATOM 1275 C C . GLU B 1 21 ? 15.208 -8.642 -8.186 1.00 44.31 21 GLU B C 1
ATOM 1276 O O . GLU B 1 21 ? 15.886 -9.675 -8.175 1.00 50.35 21 GLU B O 1
ATOM 1282 N N . PHE B 1 22 ? 15.337 -7.722 -9.138 1.00 39.00 22 PHE B N 1
ATOM 1283 C CA . PHE B 1 22 ? 16.287 -7.918 -10.215 1.00 38.40 22 PHE B CA 1
ATOM 1284 C C . PHE B 1 22 ? 17.696 -7.563 -9.763 1.00 43.62 22 PHE B C 1
ATOM 1285 O O . PHE B 1 22 ? 18.663 -8.220 -10.158 1.00 45.26 22 PHE B O 1
ATOM 1293 N N . GLU B 1 23 ? 17.819 -6.538 -8.916 1.00 43.63 23 GLU B N 1
ATOM 1294 C CA . GLU B 1 23 ? 19.123 -6.155 -8.398 1.00 38.36 23 GLU B CA 1
ATOM 1295 C C . GLU B 1 23 ? 19.736 -7.280 -7.577 1.00 39.67 23 GLU B C 1
ATOM 1296 O O . GLU B 1 23 ? 20.957 -7.475 -7.593 1.00 38.38 23 GLU B O 1
ATOM 1302 N N . LYS B 1 24 ? 18.906 -8.034 -6.852 1.00 38.94 24 LYS B N 1
ATOM 1303 C CA . LYS B 1 24 ? 19.423 -9.202 -6.148 1.00 47.41 24 LYS B CA 1
ATOM 1304 C C . LYS B 1 24 ? 19.868 -10.266 -7.142 1.00 47.22 24 LYS B C 1
ATOM 1305 O O . LYS B 1 24 ? 20.969 -10.816 -7.030 1.00 48.64 24 LYS B O 1
ATOM 1311 N N . LEU B 1 25 ? 19.021 -10.558 -8.134 1.00 45.25 25 LEU B N 1
ATOM 1312 C CA . LEU B 1 25 ? 19.374 -11.557 -9.139 1.00 41.79 25 LEU B CA 1
ATOM 1313 C C . LEU B 1 25 ? 20.611 -11.142 -9.918 1.00 38.49 25 LEU B C 1
ATOM 1314 O O . LEU B 1 25 ? 21.462 -11.979 -10.237 1.00 39.94 25 LEU B O 1
ATOM 1319 N N . CYS B 1 26 ? 20.737 -9.849 -10.222 1.00 37.93 26 CYS B N 1
ATOM 1320 C CA . CYS B 1 26 ? 21.898 -9.371 -10.968 1.00 42.00 26 CYS B CA 1
ATOM 1321 C C . CYS B 1 26 ? 23.193 -9.534 -10.179 1.00 41.14 26 CYS B C 1
ATOM 1322 O O . CYS B 1 26 ? 24.215 -9.945 -10.736 1.00 43.81 26 CYS B O 1
ATOM 1325 N N . LYS B 1 27 ? 23.170 -9.229 -8.882 1.00 42.06 27 LYS B N 1
ATOM 1326 C CA . LYS B 1 27 ? 24.372 -9.379 -8.069 1.00 45.08 27 LYS B CA 1
ATOM 1327 C C . LYS B 1 27 ? 24.815 -10.834 -8.000 1.00 47.60 27 LYS B C 1
ATOM 1328 O O . LYS B 1 27 ? 26.004 -11.140 -8.141 1.00 51.16 27 LYS B O 1
ATOM 1334 N N . GLU B 1 28 ? 23.866 -11.751 -7.800 1.00 50.72 28 GLU B N 1
ATOM 1335 C CA . GLU B 1 28 ? 24.214 -13.160 -7.633 1.00 52.20 28 GLU B CA 1
ATOM 1336 C C . GLU B 1 28 ? 24.861 -13.742 -8.887 1.00 45.30 28 GLU B C 1
ATOM 1337 O O . GLU B 1 28 ? 25.734 -14.609 -8.789 1.00 49.00 28 GLU B O 1
ATOM 1343 N N . LEU B 1 29 ? 24.452 -13.283 -10.072 1.00 40.23 29 LEU B N 1
ATOM 1344 C CA . LEU B 1 29 ? 24.936 -13.849 -11.330 1.00 41.54 29 LEU B CA 1
ATOM 1345 C C . LEU B 1 29 ? 26.175 -13.123 -11.851 1.00 48.78 29 LEU B C 1
ATOM 1346 O O . LEU B 1 29 ? 27.166 -13.759 -12.235 1.00 51.69 29 LEU B O 1
ATOM 1351 N N . ILE B 1 30 ? 26.143 -11.789 -11.865 1.00 44.31 30 ILE B N 1
ATOM 1352 C CA . ILE B 1 30 ? 27.254 -11.045 -12.436 1.00 45.69 30 ILE B CA 1
ATOM 1353 C C . ILE B 1 30 ? 28.489 -11.077 -11.539 1.00 42.14 30 ILE B C 1
ATOM 1354 O O . ILE B 1 30 ? 29.611 -10.913 -12.037 1.00 45.35 30 ILE B O 1
ATOM 1359 N N . SER B 1 31 ? 28.336 -11.310 -10.232 1.00 40.32 31 SER B N 1
ATOM 1360 C CA . SER B 1 31 ? 29.521 -11.289 -9.381 1.00 42.24 31 SER B CA 1
ATOM 1361 C C . SER B 1 31 ? 30.414 -12.499 -9.624 1.00 52.66 31 SER B C 1
ATOM 1362 O O . SER B 1 31 ? 31.608 -12.455 -9.296 1.00 51.35 31 SER B O 1
ATOM 1365 N N . LYS B 1 32 ? 29.865 -13.565 -10.207 1.00 54.24 32 LYS B N 1
ATOM 1366 C CA . LYS B 1 32 ? 30.617 -14.750 -10.604 1.00 56.17 32 LYS B CA 1
ATOM 1367 C C . LYS B 1 32 ? 30.784 -14.848 -12.118 1.00 49.72 32 LYS B C 1
ATOM 1368 O O . LYS B 1 32 ? 31.193 -15.900 -12.621 1.00 53.01 32 LYS B O 1
ATOM 1374 N N . TYR B 1 33 ? 30.470 -13.781 -12.852 1.00 39.83 33 TYR B N 1
ATOM 1375 C CA . TYR B 1 33 ? 30.494 -13.814 -14.312 1.00 38.35 33 TYR B CA 1
ATOM 1376 C C . TYR B 1 33 ? 31.939 -13.865 -14.805 1.00 46.26 33 TYR B C 1
ATOM 1377 O O . TYR B 1 33 ? 32.748 -12.988 -14.483 1.00 48.68 33 TYR B O 1
ATOM 1386 N N . GLU B 1 34 ? 32.269 -14.906 -15.559 1.00 46.96 34 GLU B N 1
ATOM 1387 C CA . GLU B 1 34 ? 33.559 -15.018 -16.220 1.00 49.43 34 GLU B CA 1
ATOM 1388 C C . GLU B 1 34 ? 33.370 -14.765 -17.706 1.00 51.03 34 GLU B C 1
ATOM 1389 O O . GLU B 1 34 ? 32.352 -15.158 -18.289 1.00 54.86 34 GLU B O 1
ATOM 1395 N N . VAL B 1 35 ? 34.349 -14.102 -18.312 1.00 47.14 35 VAL B N 1
ATOM 1396 C CA . VAL B 1 35 ? 34.294 -13.776 -19.733 1.00 40.79 35 VAL B CA 1
ATOM 1397 C C . VAL B 1 35 ? 34.909 -14.965 -20.459 1.00 45.77 35 VAL B C 1
ATOM 1398 O O . VAL B 1 35 ? 36.111 -15.026 -20.707 1.00 53.57 35 VAL B O 1
ATOM 1402 N N . LYS B 1 36 ? 34.070 -15.945 -20.772 1.00 47.14 36 LYS B N 1
ATOM 1403 C CA . LYS B 1 36 ? 34.492 -17.143 -21.477 1.00 47.46 36 LYS B CA 1
ATOM 1404 C C . LYS B 1 36 ? 33.432 -17.514 -22.499 1.00 45.96 36 LYS B C 1
ATOM 1405 O O . LYS B 1 36 ? 32.235 -17.289 -22.286 1.00 44.94 36 LYS B O 1
ATOM 1411 N N . LYS B 1 37 ? 33.872 -18.090 -23.612 1.00 48.05 37 LYS B N 1
ATOM 1412 C CA . LYS B 1 37 ? 32.921 -18.755 -24.479 1.00 51.59 37 LYS B CA 1
ATOM 1413 C C . LYS B 1 37 ? 32.463 -20.041 -23.789 1.00 56.45 37 LYS B C 1
ATOM 1414 O O . LYS B 1 37 ? 33.154 -20.555 -22.906 1.00 62.39 37 LYS B O 1
ATOM 1420 N N . PRO B 1 38 ? 31.276 -20.570 -24.146 1.00 59.50 38 PRO B N 1
ATOM 1421 C CA . PRO B 1 38 ? 30.361 -20.202 -25.231 1.00 59.72 38 PRO B CA 1
ATOM 1422 C C . PRO B 1 38 ? 29.421 -19.043 -24.906 1.00 52.77 38 PRO B C 1
ATOM 1423 O O . PRO B 1 38 ? 29.016 -18.852 -23.757 1.00 45.50 38 PRO B O 1
ATOM 1427 N N . THR B 1 39 ? 29.072 -18.285 -25.949 1.00 53.51 39 THR B N 1
ATOM 1428 C CA . THR B 1 39 ? 28.180 -17.143 -25.984 1.00 51.47 39 THR B CA 1
ATOM 1429 C C . THR B 1 39 ? 26.893 -17.498 -26.723 1.00 48.07 39 THR B C 1
ATOM 1430 O O . THR B 1 39 ? 26.946 -18.132 -27.781 1.00 46.34 39 THR B O 1
ATOM 1434 N N . PRO B 1 40 ? 25.718 -17.118 -26.196 1.00 43.62 40 PRO B N 1
ATOM 1435 C CA . PRO B 1 40 ? 25.519 -16.353 -24.963 1.00 40.52 40 PRO B CA 1
ATOM 1436 C C . PRO B 1 40 ? 25.817 -17.137 -23.686 1.00 40.73 40 PRO B C 1
ATOM 1437 O O . PRO B 1 40 ? 25.532 -18.331 -23.568 1.00 43.49 40 PRO B O 1
ATOM 1441 N N . SER B 1 41 ? 26.406 -16.413 -22.740 1.00 38.33 41 SER B N 1
ATOM 1442 C CA . SER B 1 41 ? 26.839 -16.971 -21.475 1.00 43.17 41 SER B CA 1
ATOM 1443 C C . SER B 1 41 ? 25.644 -17.316 -20.584 1.00 44.68 41 SER B C 1
ATOM 1444 O O . SER B 1 41 ? 24.562 -16.732 -20.722 1.00 41.84 41 SER B O 1
ATOM 1447 N N . PRO B 1 42 ? 25.809 -18.275 -19.667 1.00 42.47 42 PRO B N 1
ATOM 1448 C CA . PRO B 1 42 ? 24.654 -18.706 -18.862 1.00 43.11 42 PRO B CA 1
ATOM 1449 C C . PRO B 1 42 ? 24.086 -17.607 -17.985 1.00 37.72 42 PRO B C 1
ATOM 1450 O O . PRO B 1 42 ? 22.864 -17.526 -17.825 1.00 41.90 42 PRO B O 1
ATOM 1454 N N . GLU B 1 43 ? 24.929 -16.745 -17.418 1.00 38.03 43 GLU B N 1
ATOM 1455 C CA . GLU B 1 43 ? 24.403 -15.645 -16.617 1.00 37.70 43 GLU B CA 1
ATOM 1456 C C . GLU B 1 43 ? 23.541 -14.712 -17.459 1.00 34.74 43 GLU B C 1
ATOM 1457 O O . GLU B 1 43 ? 22.462 -14.279 -17.021 1.00 30.33 43 GLU B O 1
ATOM 1463 N N . ILE B 1 44 ? 23.988 -14.403 -18.678 1.00 28.50 44 ILE B N 1
ATOM 1464 C CA . ILE B 1 44 ? 23.188 -13.557 -19.558 1.00 31.72 44 ILE B CA 1
ATOM 1465 C C . ILE B 1 44 ? 21.922 -14.286 -19.997 1.00 35.63 44 ILE B C 1
ATOM 1466 O O . ILE B 1 44 ? 20.837 -13.688 -20.054 1.00 30.02 44 ILE B O 1
ATOM 1471 N N . LYS B 1 45 ? 22.034 -15.581 -20.311 1.00 36.82 45 LYS B N 1
ATOM 1472 C CA . LYS B 1 45 ? 20.845 -16.368 -20.628 1.00 40.39 45 LYS B CA 1
ATOM 1473 C C . LYS B 1 45 ? 19.852 -16.329 -19.476 1.00 41.14 45 LYS B C 1
ATOM 1474 O O . LYS B 1 45 ? 18.656 -16.086 -19.679 1.00 43.20 45 LYS B O 1
ATOM 1480 N N . LYS B 1 46 ? 20.341 -16.567 -18.252 1.00 39.16 46 LYS B N 1
ATOM 1481 C CA . LYS B 1 46 ? 19.492 -16.512 -17.064 1.00 38.88 46 LYS B CA 1
ATOM 1482 C C . LYS B 1 46 ? 18.793 -15.162 -16.944 1.00 38.65 46 LYS B C 1
ATOM 1483 O O . LYS B 1 46 ? 17.569 -15.095 -16.790 1.00 44.18 46 LYS B O 1
ATOM 1489 N N . ILE B 1 47 ? 19.566 -14.071 -17.027 1.00 32.61 47 ILE B N 1
ATOM 1490 C CA . ILE B 1 47 ? 19.020 -12.716 -16.951 1.00 32.27 47 ILE B CA 1
ATOM 1491 C C . ILE B 1 47 ? 18.058 -12.432 -18.103 1.00 28.60 47 ILE B C 1
ATOM 1492 O O . ILE B 1 47 ? 17.108 -11.663 -17.948 1.00 26.12 47 ILE B O 1
ATOM 1497 N N . CYS B 1 48 ? 18.289 -13.022 -19.277 1.00 27.70 48 CYS B N 1
ATOM 1498 C CA . CYS B 1 48 ? 17.341 -12.838 -20.370 1.00 32.81 48 CYS B CA 1
ATOM 1499 C C . CYS B 1 48 ? 16.020 -13.528 -20.080 1.00 40.90 48 CYS B C 1
ATOM 1500 O O . CYS B 1 48 ? 14.949 -13.004 -20.417 1.00 42.28 48 CYS B O 1
ATOM 1503 N N . GLU B 1 49 ? 16.078 -14.726 -19.495 1.00 42.74 49 GLU B N 1
ATOM 1504 C CA . GLU B 1 49 ? 14.853 -15.451 -19.204 1.00 48.66 49 GLU B CA 1
ATOM 1505 C C . GLU B 1 49 ? 14.072 -14.762 -18.099 1.00 45.27 49 GLU B C 1
ATOM 1506 O O . GLU B 1 49 ? 12.844 -14.639 -18.185 1.00 44.88 49 GLU B O 1
ATOM 1512 N N . TYR B 1 50 ? 14.768 -14.290 -17.060 1.00 40.01 50 TYR B N 1
ATOM 1513 C CA . TYR B 1 50 ? 14.082 -13.557 -16.004 1.00 40.97 50 TYR B CA 1
ATOM 1514 C C . TYR B 1 50 ? 13.375 -12.330 -16.561 1.00 38.12 50 TYR B C 1
ATOM 1515 O O . TYR B 1 50 ? 12.281 -11.984 -16.111 1.00 34.98 50 TYR B O 1
ATOM 1524 N N . LEU B 1 51 ? 13.993 -11.639 -17.523 1.00 35.35 51 LEU B N 1
ATOM 1525 C CA . LEU B 1 51 ? 13.374 -10.420 -18.041 1.00 32.11 51 LEU B CA 1
ATOM 1526 C C . LEU B 1 51 ? 12.161 -10.738 -18.907 1.00 35.29 51 LEU B C 1
ATOM 1527 O O . LEU B 1 51 ? 11.176 -9.991 -18.905 1.00 31.52 51 LEU B O 1
ATOM 1532 N N . LYS B 1 52 ? 12.200 -11.844 -19.647 1.00 43.48 52 LYS B N 1
ATOM 1533 C CA . LYS B 1 52 ? 11.051 -12.191 -20.476 1.00 48.55 52 LYS B CA 1
ATOM 1534 C C . LYS B 1 52 ? 9.854 -12.623 -19.628 1.00 49.21 52 LYS B C 1
ATOM 1535 O O . LYS B 1 52 ? 8.721 -12.223 -19.911 1.00 53.19 52 LYS B O 1
ATOM 1541 N N . LYS B 1 53 ? 10.077 -13.422 -18.579 1.00 46.23 53 LYS B N 1
ATOM 1542 C CA . LYS B 1 53 ? 8.957 -13.802 -17.721 1.00 55.69 53 LYS B CA 1
ATOM 1543 C C . LYS B 1 53 ? 8.449 -12.622 -16.904 1.00 51.91 53 LYS B C 1
ATOM 1544 O O . LYS B 1 53 ? 7.259 -12.572 -16.573 1.00 54.67 53 LYS B O 1
ATOM 1550 N N . LYS B 1 54 ? 9.323 -11.673 -16.560 1.00 41.00 54 LYS B N 1
ATOM 1551 C CA . LYS B 1 54 ? 8.866 -10.503 -15.816 1.00 36.75 54 LYS B CA 1
ATOM 1552 C C . LYS B 1 54 ? 8.044 -9.577 -16.703 1.00 37.10 54 LYS B C 1
ATOM 1553 O O . LYS B 1 54 ? 7.001 -9.065 -16.281 1.00 40.41 54 LYS B O 1
ATOM 1559 N N . HIS B 1 55 ? 8.484 -9.380 -17.944 1.0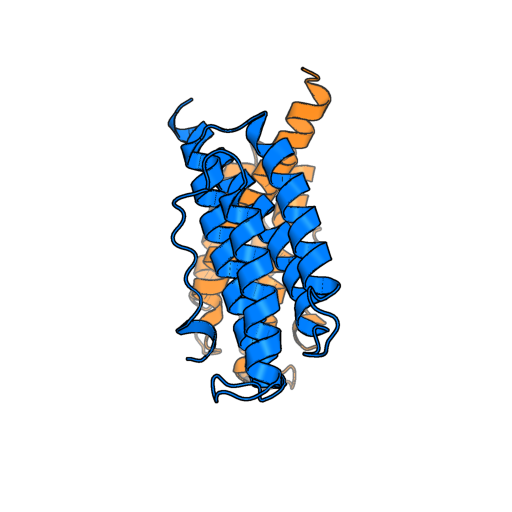0 34.17 55 HIS B N 1
ATOM 1560 C CA . HIS B 1 55 ? 7.765 -8.518 -18.873 1.00 35.14 55 HIS B CA 1
ATOM 1561 C C . HIS B 1 55 ? 6.359 -9.034 -19.138 1.00 44.58 55 HIS B C 1
ATOM 1562 O O . HIS B 1 55 ? 5.376 -8.288 -19.030 1.00 44.50 55 HIS B O 1
ATOM 1569 N N . GLU B 1 56 ? 6.245 -10.307 -19.519 1.00 47.09 56 GLU B N 1
ATOM 1570 C CA . GLU B 1 56 ? 4.927 -10.878 -19.751 1.00 56.38 56 GLU B CA 1
ATOM 1571 C C . GLU B 1 56 ? 4.080 -10.833 -18.484 1.00 55.35 56 GLU B C 1
ATOM 1572 O O . GLU B 1 56 ? 2.866 -10.625 -18.559 1.00 53.19 56 GLU B O 1
ATOM 1578 N N . GLU B 1 57 ? 4.708 -10.974 -17.314 1.00 51.52 57 GLU B N 1
ATOM 1579 C CA . GLU B 1 57 ? 3.995 -10.800 -16.051 1.00 51.45 57 GLU B CA 1
ATOM 1580 C C . GLU B 1 57 ? 3.549 -9.354 -15.852 1.00 44.37 57 GLU B C 1
ATOM 1581 O O . GLU B 1 57 ? 2.495 -9.102 -15.271 1.00 46.31 57 GLU B O 1
ATOM 1587 N N . LEU B 1 58 ? 4.336 -8.389 -16.313 1.00 39.76 58 LEU B N 1
ATOM 1588 C CA . LEU B 1 58 ? 3.987 -6.989 -16.109 1.00 39.87 58 LEU B CA 1
ATOM 1589 C C . LEU B 1 58 ? 3.105 -6.426 -17.216 1.00 40.11 58 LEU B C 1
ATOM 1590 O O . LEU B 1 58 ? 2.358 -5.468 -16.971 1.00 39.94 58 LEU B O 1
ATOM 1595 N N . LYS B 1 59 ? 3.155 -7.019 -18.411 1.00 41.29 59 LYS B N 1
ATOM 1596 C CA . LYS B 1 59 ? 2.605 -6.373 -19.597 1.00 46.28 59 LYS B CA 1
ATOM 1597 C C . LYS B 1 59 ? 1.128 -6.037 -19.420 1.00 52.86 59 LYS B C 1
ATOM 1598 O O . LYS B 1 59 ? 0.711 -4.891 -19.626 1.00 56.16 59 LYS B O 1
ATOM 1604 N N . ASP B 1 60 ? 0.319 -7.021 -19.052 1.00 51.04 60 ASP B N 1
ATOM 1605 C CA . ASP B 1 60 ? -1.116 -6.816 -18.987 1.00 60.67 60 ASP B CA 1
ATOM 1606 C C . ASP B 1 60 ? -1.597 -6.453 -17.589 1.00 60.05 60 ASP B C 1
ATOM 1607 O O . ASP B 1 60 ? -2.781 -6.624 -17.288 1.00 68.59 60 ASP B O 1
ATOM 1612 N N . LYS B 1 61 ? -0.713 -5.944 -16.733 1.00 56.48 61 LYS B N 1
ATOM 1613 C CA . LYS B 1 61 ? -1.140 -5.462 -15.426 1.00 54.28 61 LYS B CA 1
ATOM 1614 C C . LYS B 1 61 ? -0.575 -4.087 -15.083 1.00 49.65 61 LYS B C 1
ATOM 1615 O O . LYS B 1 61 ? -0.784 -3.619 -13.960 1.00 51.11 61 LYS B O 1
ATOM 1621 N N . TYR B 1 62 ? 0.109 -3.416 -16.009 1.00 44.39 62 TYR B N 1
ATOM 1622 C CA . TYR B 1 62 ? 0.606 -2.067 -15.774 1.00 41.66 62 TYR B CA 1
ATOM 1623 C C . TYR B 1 62 ? 0.577 -1.294 -17.085 1.00 46.07 62 TYR B C 1
ATOM 1624 O O . TYR B 1 62 ? 0.735 -1.892 -18.155 1.00 46.75 62 TYR B O 1
ATOM 1633 N N . PRO B 1 63 ? 0.394 0.027 -17.029 1.00 50.42 63 PRO B N 1
ATOM 1634 C CA . PRO B 1 63 ? 0.485 0.826 -18.261 1.00 48.76 63 PRO B CA 1
ATOM 1635 C C . PRO B 1 63 ? 1.831 0.623 -18.937 1.00 45.16 63 PRO B C 1
ATOM 1636 O O . PRO B 1 63 ? 2.838 0.346 -18.283 1.00 42.50 63 PRO B O 1
ATOM 1640 N N . GLU B 1 64 ? 1.840 0.759 -20.266 1.00 52.25 64 GLU B N 1
ATOM 1641 C CA . GLU B 1 64 ? 3.068 0.499 -21.009 1.00 51.51 64 GLU B CA 1
ATOM 1642 C C . GLU B 1 64 ? 4.196 1.415 -20.554 1.00 51.82 64 GLU B C 1
ATOM 1643 O O . GLU B 1 64 ? 5.337 0.966 -20.384 1.00 49.08 64 GLU B O 1
ATOM 1649 N N . GLU B 1 65 ? 3.895 2.700 -20.332 1.00 55.70 65 GLU B N 1
ATOM 1650 C CA . GLU B 1 65 ? 4.939 3.635 -19.929 1.00 59.91 65 GLU B CA 1
ATOM 1651 C C . GLU B 1 65 ? 5.507 3.286 -18.561 1.00 55.23 65 GLU B C 1
ATOM 1652 O O . GLU B 1 65 ? 6.675 3.583 -18.280 1.00 57.95 65 GLU B O 1
ATOM 1658 N N . PHE B 1 66 ? 4.710 2.650 -17.705 1.00 47.63 66 PHE B N 1
ATOM 1659 C CA . PHE B 1 66 ? 5.234 2.171 -16.431 1.00 46.18 66 PHE B CA 1
ATOM 1660 C C . PHE B 1 66 ? 6.133 0.952 -16.631 1.00 41.64 66 PHE B C 1
ATOM 1661 O O . PHE B 1 66 ? 7.184 0.835 -15.988 1.00 36.65 66 PHE B O 1
ATOM 1669 N N . VAL B 1 67 ? 5.738 0.036 -17.519 1.00 38.20 67 VAL B N 1
ATOM 1670 C CA . VAL B 1 67 ? 6.597 -1.098 -17.852 1.00 35.52 67 VAL B CA 1
ATOM 1671 C C . VAL B 1 67 ? 7.939 -0.603 -18.371 1.00 34.19 67 VAL B C 1
ATOM 1672 O O . VAL B 1 67 ? 8.998 -1.125 -17.995 1.00 37.72 67 VAL B O 1
ATOM 1676 N N . LYS B 1 68 ? 7.915 0.433 -19.220 1.00 36.13 68 LYS B N 1
ATOM 1677 C CA . LYS B 1 68 ? 9.146 0.998 -19.768 1.00 42.74 68 LYS B CA 1
ATOM 1678 C C . LYS B 1 68 ? 10.046 1.542 -18.669 1.00 39.62 68 LYS B C 1
ATOM 1679 O O . LYS B 1 68 ? 11.254 1.271 -18.660 1.00 34.93 68 LYS B O 1
ATOM 1685 N N . GLU B 1 69 ? 9.472 2.303 -17.727 1.00 36.55 69 GLU B N 1
ATOM 1686 C CA . GLU B 1 69 ? 10.256 2.839 -16.617 1.00 39.17 69 GLU B CA 1
ATOM 1687 C C . GLU B 1 69 ? 10.938 1.726 -15.832 1.00 36.99 69 GLU B C 1
ATOM 1688 O O . GLU B 1 69 ? 12.124 1.829 -15.495 1.00 36.32 69 GLU B O 1
ATOM 1694 N N . ILE B 1 70 ? 10.192 0.659 -15.530 1.00 33.09 70 ILE B N 1
ATOM 1695 C CA . ILE B 1 70 ? 10.739 -0.499 -14.829 1.00 33.39 70 ILE B CA 1
ATOM 1696 C C . ILE B 1 70 ? 11.941 -1.058 -15.580 1.00 32.88 70 ILE B C 1
ATOM 1697 O O . ILE B 1 70 ? 12.986 -1.348 -14.992 1.00 26.83 70 ILE B O 1
ATOM 1702 N N . PHE B 1 71 ? 11.795 -1.248 -16.890 1.00 28.03 71 PHE B N 1
ATOM 1703 C CA . PHE B 1 71 ? 12.827 -1.943 -17.636 1.00 29.82 71 PHE B CA 1
ATOM 1704 C C . PHE B 1 71 ? 14.024 -1.040 -17.898 1.00 33.13 71 PHE B C 1
ATOM 1705 O O . PHE B 1 71 ? 15.158 -1.524 -17.993 1.00 33.63 71 PHE B O 1
ATOM 1713 N N . LYS B 1 72 ? 13.805 0.270 -17.968 1.00 36.87 72 LYS B N 1
ATOM 1714 C CA . LYS B 1 72 ? 14.932 1.193 -17.988 1.00 36.90 72 LYS B CA 1
ATOM 1715 C C . LYS B 1 72 ? 15.711 1.136 -16.681 1.00 33.87 72 LYS B C 1
ATOM 1716 O O . LYS B 1 72 ? 16.940 1.159 -16.694 1.00 34.17 72 LYS B O 1
ATOM 1722 N N . LYS B 1 73 ? 15.025 1.055 -15.539 1.00 28.81 73 LYS B N 1
ATOM 1723 C CA . LYS B 1 73 ? 15.752 1.004 -14.275 1.00 30.40 73 LYS B CA 1
ATOM 1724 C C . LYS B 1 73 ? 16.510 -0.309 -14.128 1.00 34.28 73 LYS B C 1
ATOM 1725 O O . LYS B 1 73 ? 17.655 -0.324 -13.649 1.00 29.01 73 LYS B O 1
ATOM 1731 N N . MET B 1 74 ? 15.904 -1.418 -14.561 1.00 27.81 74 MET B N 1
ATOM 1732 C CA . MET B 1 74 ? 16.620 -2.690 -14.559 1.00 23.07 74 MET B CA 1
ATOM 1733 C C . MET B 1 74 ? 17.877 -2.622 -15.416 1.00 30.13 74 MET B C 1
ATOM 1734 O O . MET B 1 74 ? 18.910 -3.203 -15.061 1.00 27.83 74 MET B O 1
ATOM 1739 N N . TRP B 1 75 ? 17.809 -1.922 -16.550 1.00 33.87 75 TRP B N 1
ATOM 1740 C CA . TRP B 1 75 ? 18.988 -1.776 -17.395 1.00 30.78 75 TRP B CA 1
ATOM 1741 C C . TRP B 1 75 ? 20.096 -1.035 -16.654 1.00 30.55 75 TRP B C 1
ATOM 1742 O O . TRP B 1 75 ? 21.256 -1.462 -16.662 1.00 29.92 75 TRP B O 1
ATOM 1753 N N . GLU B 1 76 ? 19.752 0.064 -15.987 1.00 32.01 76 GLU B N 1
ATOM 1754 C CA . GLU B 1 76 ? 20.728 0.760 -15.157 1.00 33.85 76 GLU B CA 1
ATOM 1755 C C . GLU B 1 76 ? 21.343 -0.178 -14.126 1.00 32.45 76 GLU B C 1
ATOM 1756 O O . GLU B 1 76 ? 22.565 -0.203 -13.941 1.00 29.87 76 GLU B O 1
ATOM 1762 N N . VAL B 1 77 ? 20.511 -0.953 -13.433 1.00 30.00 77 VAL B N 1
ATOM 1763 C CA . VAL B 1 77 ? 21.046 -1.860 -12.418 1.00 31.15 77 VAL B CA 1
ATOM 1764 C C . VAL B 1 77 ? 21.998 -2.866 -13.055 1.00 30.96 77 VAL B C 1
ATOM 1765 O O . VAL B 1 77 ? 23.061 -3.175 -12.498 1.00 30.98 77 VAL B O 1
ATOM 1769 N N . PHE B 1 78 ? 21.654 -3.366 -14.250 1.00 26.58 78 PHE B N 1
ATOM 1770 C CA . PHE B 1 78 ? 22.503 -4.355 -14.908 1.00 25.50 78 PHE B CA 1
ATOM 1771 C C . PHE B 1 78 ? 23.853 -3.751 -15.302 1.00 29.15 78 PHE B C 1
ATOM 1772 O O . PHE B 1 78 ? 24.907 -4.303 -14.973 1.00 24.82 78 PHE B O 1
ATOM 1780 N N . LYS B 1 79 ? 23.833 -2.630 -16.031 1.00 26.72 79 LYS B N 1
ATOM 1781 C CA . LYS B 1 79 ? 25.061 -1.940 -16.407 1.00 28.64 79 LYS B CA 1
ATOM 1782 C C . LYS B 1 79 ? 25.950 -1.649 -15.204 1.00 35.49 79 LYS B C 1
ATOM 1783 O O . LYS B 1 79 ? 27.172 -1.840 -15.261 1.00 28.66 79 LYS B O 1
ATOM 1789 N N . LYS B 1 80 ? 25.360 -1.157 -14.115 1.00 34.90 80 LYS B N 1
ATOM 1790 C CA . LYS B 1 80 ? 26.158 -0.820 -12.937 1.00 35.87 80 LYS B CA 1
ATOM 1791 C C . LYS B 1 80 ? 26.848 -2.054 -12.376 1.00 34.22 80 LYS B C 1
ATOM 1792 O O . LYS B 1 80 ? 28.036 -2.019 -12.039 1.00 37.90 80 LYS B O 1
ATOM 1798 N N . GLU B 1 81 ? 26.119 -3.158 -12.286 1.00 30.17 81 GLU B N 1
ATOM 1799 C CA . GLU B 1 81 ? 26.676 -4.375 -11.725 1.00 27.89 81 GLU B CA 1
ATOM 1800 C C . GLU B 1 81 ? 27.738 -4.978 -12.636 1.00 31.82 81 GLU B C 1
ATOM 1801 O O . GLU B 1 81 ? 28.695 -5.594 -12.154 1.00 24.93 81 GLU B O 1
ATOM 1807 N N . LEU B 1 82 ? 27.593 -4.804 -13.949 1.00 26.81 82 LEU B N 1
ATOM 1808 C CA . LEU B 1 82 ? 28.479 -5.459 -14.899 1.00 29.71 82 LEU B CA 1
ATOM 1809 C C . LEU B 1 82 ? 29.790 -4.698 -15.082 1.00 33.45 82 LEU B C 1
ATOM 1810 O O . LEU B 1 82 ? 30.851 -5.314 -15.243 1.00 28.00 82 LEU B O 1
ATOM 1815 N N . SER B 1 83 ? 29.740 -3.367 -15.088 1.00 32.99 83 SER B N 1
ATOM 1816 C CA . SER B 1 83 ? 30.979 -2.605 -15.135 1.00 31.60 83 SER B CA 1
ATOM 1817 C C . SER B 1 83 ? 31.814 -2.838 -13.886 1.00 37.87 83 SER B C 1
ATOM 1818 O O . SER B 1 83 ? 33.047 -2.854 -13.957 1.00 38.44 83 SER B O 1
ATOM 1821 N N . LYS B 1 84 ? 31.166 -3.026 -12.736 1.00 35.75 84 LYS B N 1
ATOM 1822 C CA . LYS B 1 84 ? 31.908 -3.363 -11.527 1.00 41.58 84 LYS B CA 1
ATOM 1823 C C . LYS B 1 84 ? 32.635 -4.693 -11.682 1.00 39.20 84 LYS B C 1
ATOM 1824 O O . LYS B 1 84 ? 33.783 -4.833 -11.261 1.00 33.88 84 LYS B O 1
ATOM 1830 N N . GLN B 1 85 ? 31.987 -5.680 -12.295 1.00 35.44 85 GLN B N 1
ATOM 1831 C CA . GLN B 1 85 ? 32.638 -6.971 -12.470 1.00 37.21 85 GLN B CA 1
ATOM 1832 C C . GLN B 1 85 ? 33.683 -6.931 -13.578 1.00 35.12 85 GLN B C 1
ATOM 1833 O O . GLN B 1 85 ? 34.702 -7.626 -13.487 1.00 34.03 85 GLN B O 1
ATOM 1839 N N . LEU B 1 86 ? 33.453 -6.138 -14.630 1.00 29.0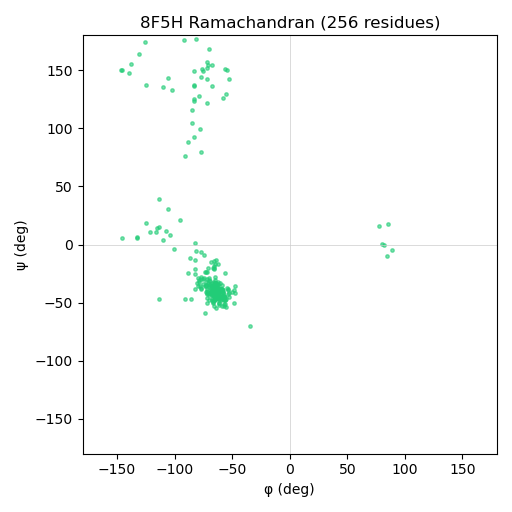8 86 LEU B N 1
ATOM 1840 C CA . LEU B 1 86 ? 34.490 -5.968 -15.639 1.00 29.42 86 LEU B CA 1
ATOM 1841 C C . LEU B 1 86 ? 35.719 -5.275 -15.059 1.00 36.50 86 LEU B C 1
ATOM 1842 O O . LEU B 1 86 ? 36.854 -5.566 -15.470 1.00 33.24 86 LEU B O 1
ATOM 1847 N N . LYS B 1 87 ? 35.520 -4.367 -14.099 1.00 33.02 87 LYS B N 1
ATOM 1848 C CA . LYS B 1 87 ? 36.662 -3.780 -13.412 1.00 41.73 87 LYS B CA 1
ATOM 1849 C C . LYS B 1 87 ? 37.410 -4.829 -12.592 1.00 42.63 87 LYS B C 1
ATOM 1850 O O . LYS B 1 87 ? 38.644 -4.899 -12.644 1.00 41.97 87 LYS B O 1
ATOM 1856 N N . LYS B 1 88 ? 36.679 -5.672 -11.855 1.00 37.18 88 LYS B N 1
ATOM 1857 C CA . LYS B 1 88 ? 37.321 -6.707 -11.048 1.00 44.49 88 LYS B CA 1
ATOM 1858 C C . LYS B 1 88 ? 38.172 -7.634 -11.907 1.00 42.61 88 LYS B C 1
ATOM 1859 O O . LYS B 1 88 ? 39.274 -8.030 -11.505 1.00 38.97 88 LYS B O 1
ATOM 1865 N N . LEU B 1 89 ? 37.687 -7.981 -13.103 1.00 38.56 89 LEU B N 1
ATOM 1866 C CA . LEU B 1 89 ? 38.389 -8.929 -13.961 1.00 38.93 89 LEU B CA 1
ATOM 1867 C C . LEU B 1 89 ? 39.517 -8.308 -14.777 1.00 38.58 89 LEU B C 1
ATOM 1868 O O . LEU B 1 89 ? 40.321 -9.049 -15.353 1.00 38.20 89 LEU B O 1
ATOM 1873 N N . GLY B 1 90 ? 39.593 -6.984 -14.856 1.00 29.58 90 GLY B N 1
ATOM 1874 C CA . GLY B 1 90 ? 40.506 -6.346 -15.777 1.00 30.05 90 GLY B CA 1
ATOM 1875 C C . GLY B 1 90 ? 40.059 -6.319 -17.221 1.00 31.57 90 GLY B C 1
ATOM 1876 O O . GLY B 1 90 ? 40.877 -6.043 -18.099 1.00 33.65 90 GLY B O 1
ATOM 1877 N N . VAL B 1 91 ? 38.786 -6.571 -17.509 1.00 33.53 91 VAL B N 1
ATOM 1878 C CA . VAL B 1 91 ? 38.312 -6.547 -18.891 1.00 33.36 91 VAL B CA 1
ATOM 1879 C C . VAL B 1 91 ? 37.997 -5.110 -19.291 1.00 32.82 91 VAL B C 1
ATOM 1880 O O . VAL B 1 91 ? 37.207 -4.426 -18.631 1.00 30.44 91 VAL B O 1
ATOM 1884 N N . THR B 1 92 ? 38.632 -4.646 -20.363 1.00 27.81 92 THR B N 1
ATOM 1885 C CA . THR B 1 92 ? 38.435 -3.324 -20.934 1.00 27.22 92 THR B CA 1
ATOM 1886 C C . THR B 1 92 ? 38.091 -3.485 -22.409 1.00 29.44 92 THR B C 1
ATOM 1887 O O . THR B 1 92 ? 38.152 -4.581 -22.968 1.00 30.98 92 THR B O 1
ATOM 1891 N N . ASN B 1 93 ? 37.758 -2.365 -23.046 1.00 29.41 93 ASN B N 1
ATOM 1892 C CA . ASN B 1 93 ? 37.389 -2.351 -24.461 1.00 34.55 93 ASN B CA 1
ATOM 1893 C C . ASN B 1 93 ? 38.639 -2.108 -25.299 1.00 39.05 93 ASN B C 1
ATOM 1894 O O . ASN B 1 93 ? 38.875 -1.021 -25.828 1.00 45.06 93 ASN B O 1
ATOM 1899 N N . ASP B 1 94 ? 39.456 -3.152 -25.433 1.00 36.05 94 ASP B N 1
ATOM 1900 C CA . ASP B 1 94 ? 40.718 -3.043 -26.160 1.00 39.25 94 ASP B CA 1
ATOM 1901 C C . ASP B 1 94 ? 40.750 -3.896 -27.423 1.00 40.66 94 ASP B C 1
ATOM 1902 O O . ASP B 1 94 ? 41.824 -4.107 -27.992 1.00 40.61 94 ASP B O 1
ATOM 1907 N N . GLY B 1 95 ? 39.605 -4.388 -27.879 1.00 37.24 95 GLY B N 1
ATOM 1908 C CA . GLY B 1 95 ? 39.546 -5.115 -29.126 1.00 37.42 95 GLY B CA 1
ATOM 1909 C C . GLY B 1 95 ? 39.935 -6.573 -29.059 1.00 40.92 95 GLY B C 1
ATOM 1910 O O . GLY B 1 95 ? 39.907 -7.242 -30.098 1.00 46.19 95 GLY B O 1
ATOM 1911 N N . GLY B 1 96 ? 40.303 -7.090 -27.885 1.00 39.77 96 GLY B N 1
ATOM 1912 C CA . GLY B 1 96 ? 40.685 -8.481 -27.750 1.00 39.78 96 GLY B CA 1
ATOM 1913 C C . GLY B 1 96 ? 39.485 -9.406 -27.631 1.00 43.85 96 GLY B C 1
ATOM 1914 O O . GLY B 1 96 ? 38.330 -8.985 -27.579 1.00 39.08 96 GLY B O 1
ATOM 1915 N N . GLU B 1 97 ? 39.778 -10.705 -27.567 1.00 45.05 97 GLU B N 1
ATOM 1916 C CA . GLU B 1 97 ? 38.705 -11.696 -27.573 1.00 49.24 97 GLU B CA 1
ATOM 1917 C C . GLU B 1 97 ? 37.808 -11.587 -26.340 1.00 46.00 97 GLU B C 1
ATOM 1918 O O . GLU B 1 97 ? 36.599 -11.839 -26.438 1.00 45.92 97 GLU B O 1
ATOM 1924 N N . LYS B 1 98 ? 38.362 -11.203 -25.182 1.00 36.32 98 LYS B N 1
ATOM 1925 C CA . LYS B 1 98 ? 37.535 -11.033 -23.987 1.00 33.57 98 LYS B CA 1
ATOM 1926 C C . LYS B 1 98 ? 36.543 -9.892 -24.167 1.00 34.97 98 LYS B C 1
ATOM 1927 O O . LYS B 1 98 ? 35.373 -10.010 -23.785 1.00 35.25 98 LYS B O 1
ATOM 1933 N N . TYR B 1 99 ? 36.992 -8.777 -24.744 1.00 32.16 99 TYR B N 1
ATOM 1934 C CA . TYR B 1 99 ? 36.062 -7.699 -25.039 1.00 38.77 99 TYR B CA 1
ATOM 1935 C C . TYR B 1 99 ? 34.999 -8.158 -26.026 1.00 36.76 99 TYR B C 1
ATOM 1936 O O . TYR B 1 99 ? 33.838 -7.748 -25.933 1.00 30.42 99 TYR B O 1
ATOM 1945 N N . LYS B 1 100 ? 35.381 -9.005 -26.985 1.00 35.67 100 LYS B N 1
ATOM 1946 C CA . LYS B 1 100 ? 34.431 -9.460 -27.992 1.00 38.32 100 LYS B CA 1
ATOM 1947 C C . LYS B 1 100 ? 33.382 -10.383 -27.391 1.00 36.65 100 LYS B C 1
ATOM 1948 O O . LYS B 1 100 ? 32.230 -10.377 -27.833 1.00 38.82 100 LYS B O 1
ATOM 1954 N N . ILE B 1 101 ? 33.764 -11.176 -26.390 1.00 31.98 101 ILE B N 1
ATOM 1955 C CA . ILE B 1 101 ? 32.819 -12.066 -25.725 1.00 39.88 101 ILE B CA 1
ATOM 1956 C C . ILE B 1 101 ? 31.762 -11.251 -24.994 1.00 39.72 101 ILE B C 1
ATOM 1957 O O . ILE B 1 101 ? 30.560 -11.522 -25.101 1.00 42.21 101 ILE B O 1
ATOM 1962 N N . VAL B 1 102 ? 32.197 -10.227 -24.248 1.00 34.06 102 VAL B N 1
ATOM 1963 C CA . VAL B 1 102 ? 31.242 -9.355 -23.567 1.00 34.19 102 VAL B CA 1
ATOM 1964 C C . VAL B 1 102 ? 30.334 -8.665 -24.574 1.00 34.83 102 VAL B C 1
ATOM 1965 O O . VAL B 1 102 ? 29.132 -8.506 -24.336 1.00 32.57 102 VAL B O 1
ATOM 1969 N N . LYS B 1 103 ? 30.882 -8.256 -25.723 1.00 32.23 103 LYS B N 1
ATOM 1970 C CA . LYS B 1 103 ? 30.047 -7.583 -26.718 1.00 39.10 103 LYS B CA 1
ATOM 1971 C C . LYS B 1 103 ? 28.975 -8.512 -27.291 1.00 40.78 103 LYS B C 1
ATOM 1972 O O . LYS B 1 103 ? 27.856 -8.071 -27.575 1.00 36.64 103 LYS B O 1
ATOM 1978 N N . GLU B 1 104 ? 29.299 -9.789 -27.505 1.00 39.35 104 GLU B N 1
ATOM 1979 C CA . GLU B 1 104 ? 28.285 -10.707 -28.019 1.00 38.38 104 GLU B CA 1
ATOM 1980 C C . GLU B 1 104 ? 27.222 -10.987 -26.965 1.00 35.22 104 GLU B C 1
ATOM 1981 O O . GLU B 1 104 ? 26.022 -10.998 -27.272 1.00 32.69 104 GLU B O 1
ATOM 1987 N N . ASP B 1 105 ? 27.648 -11.212 -25.719 1.00 33.80 105 ASP B N 1
ATOM 1988 C CA . ASP B 1 105 ? 26.711 -11.323 -24.608 1.00 32.44 105 ASP B CA 1
ATOM 1989 C C . ASP B 1 105 ? 25.785 -10.119 -24.537 1.00 31.08 105 ASP B C 1
ATOM 1990 O O . ASP B 1 105 ? 24.590 -10.259 -24.259 1.00 28.34 105 ASP B O 1
ATOM 1995 N N . LEU B 1 106 ? 26.333 -8.920 -24.735 1.00 28.73 106 LEU B N 1
ATOM 1996 C CA . LEU B 1 106 ? 25.533 -7.720 -24.548 1.00 27.60 106 LEU B CA 1
ATOM 1997 C C . LEU B 1 106 ? 24.606 -7.497 -25.730 1.00 32.60 106 LEU B C 1
ATOM 1998 O O . LEU B 1 106 ? 23.458 -7.070 -25.555 1.00 36.73 106 LEU B O 1
ATOM 2003 N N . ASN B 1 107 ? 25.088 -7.795 -26.940 1.00 30.82 107 ASN B N 1
ATOM 2004 C CA . ASN B 1 107 ? 24.233 -7.705 -28.116 1.00 33.27 107 ASN B CA 1
ATOM 2005 C C . ASN B 1 107 ? 23.076 -8.687 -28.023 1.00 37.30 107 ASN B C 1
ATOM 2006 O O . ASN B 1 107 ? 21.951 -8.372 -28.428 1.00 35.49 107 ASN B O 1
ATOM 2011 N N . TYR B 1 108 ? 23.349 -9.895 -27.523 1.00 36.18 108 TYR B N 1
ATOM 2012 C CA . TYR B 1 108 ? 22.290 -10.880 -27.351 1.00 35.70 108 TYR B CA 1
ATOM 2013 C C . TYR B 1 108 ? 21.251 -10.375 -26.357 1.00 31.85 108 TYR B C 1
ATOM 2014 O O . TYR B 1 108 ? 20.044 -10.527 -26.572 1.00 32.93 108 TYR B O 1
ATOM 2023 N N . LEU B 1 109 ? 21.712 -9.725 -25.287 1.00 26.74 109 LEU B N 1
ATOM 2024 C CA . LEU B 1 109 ? 20.818 -9.282 -24.226 1.00 29.80 109 LEU B CA 1
ATOM 2025 C C . LEU B 1 109 ? 19.952 -8.110 -24.685 1.00 28.24 109 LEU B C 1
ATOM 2026 O O . LEU B 1 109 ? 18.731 -8.140 -24.543 1.00 26.08 109 LEU B O 1
ATOM 2031 N N . VAL B 1 110 ? 20.566 -7.082 -25.263 1.00 30.02 110 VAL B N 1
ATOM 2032 C CA . VAL B 1 110 ? 19.823 -5.960 -25.828 1.00 28.12 110 VAL B CA 1
ATOM 2033 C C . VAL B 1 110 ? 18.853 -6.420 -26.912 1.00 31.42 110 VAL B C 1
ATOM 2034 O O . VAL B 1 110 ? 17.762 -5.846 -27.071 1.00 29.94 110 VAL B O 1
ATOM 2038 N N . ASP B 1 111 ? 19.220 -7.443 -27.683 1.00 29.56 111 ASP B N 1
ATOM 2039 C CA . ASP B 1 111 ? 18.322 -7.881 -28.744 1.00 34.60 111 ASP B CA 1
ATOM 2040 C C . ASP B 1 111 ? 17.048 -8.474 -28.161 1.00 31.42 111 ASP B C 1
ATOM 2041 O O . ASP B 1 111 ? 15.956 -8.240 -28.690 1.00 36.83 111 ASP B O 1
ATOM 2046 N N . VAL B 1 112 ? 17.163 -9.223 -27.058 1.00 33.44 112 VAL B N 1
ATOM 2047 C CA . VAL B 1 112 ? 15.978 -9.768 -26.395 1.00 35.49 112 VAL B CA 1
ATOM 2048 C C . VAL B 1 112 ? 15.111 -8.640 -25.841 1.00 32.83 112 VAL B C 1
ATOM 2049 O O . VAL B 1 112 ? 13.893 -8.615 -26.052 1.00 41.78 112 VAL B O 1
ATOM 2053 N N . ILE B 1 113 ? 15.730 -7.687 -25.131 1.00 26.33 113 ILE B N 1
ATOM 2054 C CA . ILE B 1 113 ? 14.970 -6.638 -24.449 1.00 29.56 113 ILE B CA 1
ATOM 2055 C C . ILE B 1 113 ? 14.205 -5.797 -25.460 1.00 37.48 113 ILE B C 1
ATOM 2056 O O . ILE B 1 113 ? 13.009 -5.526 -25.292 1.00 33.51 113 ILE B O 1
ATOM 2061 N N . LYS B 1 114 ? 14.878 -5.401 -26.544 1.00 42.47 114 LYS B N 1
ATOM 2062 C CA . LYS B 1 114 ? 14.217 -4.628 -27.589 1.00 38.86 114 LYS B CA 1
ATOM 2063 C C . LYS B 1 114 ? 13.144 -5.426 -28.313 1.00 35.34 114 LYS B C 1
ATOM 2064 O O . LYS B 1 114 ? 12.264 -4.827 -28.938 1.00 38.11 114 LYS B O 1
ATOM 2070 N N . SER B 1 115 ? 13.196 -6.757 -28.251 1.00 35.20 115 SER B N 1
ATOM 2071 C CA . SER B 1 115 ? 12.187 -7.592 -28.889 1.00 38.78 115 SER B CA 1
ATOM 2072 C C . SER B 1 115 ? 10.929 -7.730 -28.048 1.00 41.68 115 SER B C 1
ATOM 2073 O O . SER B 1 115 ? 9.964 -8.350 -28.504 1.00 41.18 115 SER B O 1
ATOM 2076 N N . LEU B 1 116 ? 10.929 -7.195 -26.831 1.00 32.70 116 LEU B N 1
ATOM 2077 C CA . LEU B 1 116 ? 9.739 -7.185 -25.997 1.00 31.12 116 LEU B CA 1
ATOM 2078 C C . LEU B 1 116 ? 8.859 -6.000 -26.373 1.00 34.62 116 LEU B C 1
ATOM 2079 O O . LEU B 1 116 ? 9.353 -4.891 -26.585 1.00 33.57 116 LEU B O 1
ATOM 2084 N N . GLU B 1 117 ? 7.548 -6.240 -26.462 1.00 38.65 117 GLU B N 1
ATOM 2085 C CA . GLU B 1 117 ? 6.613 -5.224 -26.932 1.00 39.07 117 GLU B CA 1
ATOM 2086 C C . GLU B 1 117 ? 6.719 -3.941 -26.121 1.00 37.06 117 GLU B C 1
ATOM 2087 O O . GLU B 1 117 ? 6.664 -3.968 -24.895 1.00 34.15 117 GLU B O 1
ATOM 2093 N N . GLY B 1 118 ? 6.852 -2.810 -26.816 1.00 39.12 118 GLY B N 1
ATOM 2094 C CA . GLY B 1 118 ? 6.954 -1.518 -26.173 1.00 42.22 118 GLY B CA 1
ATOM 2095 C C . GLY B 1 118 ? 8.347 -1.136 -25.723 1.00 42.93 118 GLY B C 1
ATOM 2096 O O . GLY B 1 118 ? 8.561 0.019 -25.325 1.00 48.37 118 GLY B O 1
ATOM 2097 N N . LEU B 1 119 ? 9.304 -2.059 -25.767 1.00 36.52 119 LEU B N 1
ATOM 2098 C CA . LEU B 1 119 ? 10.662 -1.783 -25.335 1.00 37.04 119 LEU B CA 1
ATOM 2099 C C . LEU B 1 119 ? 11.608 -1.508 -26.491 1.00 40.22 119 LEU B C 1
ATOM 2100 O O . LEU B 1 119 ? 12.778 -1.195 -26.248 1.00 41.79 119 LEU B O 1
ATOM 2105 N N . SER B 1 120 ? 11.142 -1.612 -27.739 1.00 42.57 120 SER B N 1
ATOM 2106 C CA . SER B 1 120 ? 12.073 -1.578 -28.862 1.00 43.74 120 SER B CA 1
ATOM 2107 C C . SER B 1 120 ? 12.812 -0.251 -28.986 1.00 47.16 120 SER B C 1
ATOM 2108 O O . SER B 1 120 ? 13.823 -0.193 -29.693 1.00 50.97 120 SER B O 1
ATOM 2111 N N . ASP B 1 121 ? 12.374 0.796 -28.291 1.00 45.68 121 ASP B N 1
ATOM 2112 C CA . ASP B 1 121 ? 12.998 2.105 -28.420 1.00 54.43 121 ASP B CA 1
ATOM 2113 C C . ASP B 1 121 ? 13.650 2.603 -27.133 1.00 44.59 121 ASP B C 1
ATOM 2114 O O . ASP B 1 121 ? 14.019 3.781 -27.057 1.00 47.77 121 ASP B O 1
ATOM 2119 N N . LEU B 1 122 ? 13.796 1.752 -26.118 1.00 40.72 122 LEU B N 1
ATOM 2120 C CA . LEU B 1 122 ? 14.666 2.084 -25.001 1.00 42.11 122 LEU B CA 1
ATOM 2121 C C . LEU B 1 122 ? 16.054 2.421 -25.521 1.00 41.98 122 LEU B C 1
ATOM 2122 O O . LEU B 1 122 ? 16.478 1.916 -26.562 1.00 43.64 122 LEU B O 1
ATOM 2127 N N . ASP B 1 123 ? 16.763 3.286 -24.802 1.00 42.82 123 ASP B N 1
ATOM 2128 C CA . ASP B 1 123 ? 18.183 3.516 -25.070 1.00 50.56 123 ASP B CA 1
ATOM 2129 C C . ASP B 1 123 ? 18.952 2.444 -24.317 1.00 44.31 123 ASP B C 1
ATOM 2130 O O . ASP B 1 123 ? 19.081 2.501 -23.090 1.00 42.71 123 ASP B O 1
ATOM 2135 N N . LEU B 1 124 ? 19.440 1.445 -25.056 1.00 40.30 124 LEU B N 1
ATOM 2136 C CA . LEU B 1 124 ? 20.191 0.327 -24.503 1.00 36.31 124 LEU B CA 1
ATOM 2137 C C . LEU B 1 124 ? 21.686 0.436 -24.806 1.00 36.10 124 LEU B C 1
ATOM 2138 O O . LEU B 1 124 ? 22.377 -0.581 -24.943 1.00 35.25 124 LEU B O 1
ATOM 2143 N N . ASN B 1 125 ? 22.197 1.662 -24.917 1.00 38.54 125 ASN B N 1
ATOM 2144 C CA . ASN B 1 125 ? 23.629 1.863 -25.062 1.00 39.02 125 ASN B CA 1
ATOM 2145 C C . ASN B 1 125 ? 24.340 1.454 -23.779 1.00 34.54 125 ASN B C 1
ATOM 2146 O O . ASN B 1 125 ? 23.885 1.763 -22.674 1.00 37.84 125 ASN B O 1
ATOM 2151 N N . TRP B 1 126 ? 25.455 0.742 -23.919 1.00 33.83 126 TRP B N 1
ATOM 2152 C CA . TRP B 1 126 ? 26.168 0.257 -22.748 1.00 28.02 126 TRP B CA 1
ATOM 2153 C C . TRP B 1 126 ? 27.606 0.758 -22.683 1.00 30.84 126 TRP B C 1
ATOM 2154 O O . TRP B 1 126 ? 28.361 0.311 -21.821 1.00 34.03 126 TRP B O 1
ATOM 2165 N N . GLU B 1 127 ? 27.989 1.724 -23.523 1.00 32.91 127 GLU B N 1
ATOM 2166 C CA . GLU B 1 127 ? 29.404 2.066 -23.694 1.00 40.60 127 GLU B CA 1
ATOM 2167 C C . GLU B 1 127 ? 30.041 2.657 -22.442 1.00 40.52 127 GLU B C 1
ATOM 2168 O O . GLU B 1 127 ? 31.267 2.588 -22.302 1.00 39.57 127 GLU B O 1
ATOM 2174 N N . GLU B 1 128 ? 29.249 3.203 -21.522 1.00 39.51 128 GLU B N 1
ATOM 2175 C CA . GLU B 1 128 ? 29.790 3.779 -20.299 1.00 41.38 128 GLU B CA 1
ATOM 2176 C C . GLU B 1 128 ? 30.251 2.741 -19.285 1.00 34.11 128 GLU B C 1
ATOM 2177 O O . GLU B 1 128 ? 30.878 3.123 -18.291 1.00 36.48 128 GLU B O 1
ATOM 2183 N N . ILE B 1 129 ? 29.969 1.450 -19.488 1.00 30.61 129 ILE B N 1
ATOM 2184 C CA . ILE B 1 129 ? 30.462 0.448 -18.545 1.00 39.93 129 ILE B CA 1
ATOM 2185 C C . ILE B 1 129 ? 31.984 0.334 -18.546 1.00 35.04 129 ILE B C 1
ATOM 2186 O O . ILE B 1 129 ? 32.547 -0.276 -17.639 1.00 32.53 129 ILE B O 1
ATOM 2191 N N . TRP B 1 130 ? 32.666 0.894 -19.539 1.00 34.90 130 TRP B N 1
ATOM 2192 C CA . TRP B 1 130 ? 34.121 0.886 -19.581 1.00 35.48 130 TRP B CA 1
ATOM 2193 C C . TRP B 1 130 ? 34.742 2.055 -18.832 1.00 41.46 130 TRP B C 1
ATOM 2194 O O . TRP B 1 130 ? 35.958 2.055 -18.617 1.00 38.43 130 TRP B O 1
ATOM 2205 N N . ASN B 1 131 ? 33.944 3.046 -18.441 1.00 45.96 131 ASN B N 1
ATOM 2206 C CA . ASN B 1 131 ? 34.424 4.177 -17.652 1.00 53.55 131 ASN B CA 1
ATOM 2207 C C . ASN B 1 131 ? 34.400 3.825 -16.171 1.00 54.85 131 ASN B C 1
ATOM 2208 O O . ASN B 1 131 ? 35.291 3.132 -15.676 1.00 61.48 131 ASN B O 1
#

Secondary structure (DSSP, 8-state):
-HHHHHHHHHHHHHHHHHHHHHHHHHHHTT----SSSSPHHHHHHHHHHHHHHHHHHTTS-HHHHHHHHHHHHHHHHHHHHHHHHHHT--SSSSHHHHHHHHHHHHHHHHHHTSTT-TT-----GGGG-/--HHHHHHHHHHHHHHHHHHHHHHHHHHHHTT----SSSS-HHHHHHHHHHHHHHHHHHTTS-HHHHHHHHHHHHHHHHHHHHHHHHHHT--SSSSHHHHHHHHHHHHHHHHHHTSTT-TTS----GGGG-

Foldseek 3Di:
DVVVVVVVLVVVLVVLLVVLLVLLLVLLLPDDQDDDPPDPSLVVSLVVLVVVLVVVVVPDDLVSSQVSVLSNLVSNLVSNLVSCVVVVNACDPDPSNVSVVRSLVVNLVSQLPRPSHVPPPNDRNVSRD/DDPVVVVVVVLVVVLVVLLVVLLVLLLVLLLPDDLDDDPPDVSLVVSLVVLVVVCVVVVVPDDLVSSQVSVLSNLVSNLVSNLVSCVVVVNACPPDPSNVSVVRNLVVNLVSQLPRPSRVPDDNDNNVSRD

Solvent-accessible surface area: 15412 Å² total; per-residue (Å²): 138,105,68,112,107,82,66,64,25,88,54,94,14,86,93,15,18,110,89,1,58,131,48,0,107,95,26,0,43,120,1,96,4,124,135,109,42,34,2,72,30,2,99,105,0,1,99,38,6,85,158,26,10,116,67,0,112,103,105,36,65,131,117,18,8,86,65,0,4,100,84,2,8,93,27,2,16,147,17,2,18,97,5,2,124,137,72,57,14,77,84,109,48,30,98,110,37,95,8,1,84,78,0,1,65,80,1,16,94,22,5,65,94,23,147,48,0,67,137,11,118,9,102,24,88,86,3,35,140,171,85,135,118,49,96,113,105,118,57,18,75,23,74,26,52,89,15,14,101,80,1,37,109,30,0,94,98,18,0,56,116,1,94,11,116,128,106,32,33,2,84,17,2,98,135,0,0,67,44,6,56,120,22,2,106,80,0,35,136,111,34,93,78,127,22,0,43,63,0,5,91,85,3,9,91,29,3,16,163,13,2,34,137,8,2,165,141,74,56,19,77,82,114,42,30,117,104,44,105,4,1,82,86,1,1,57,75,1,8,92,21,7,76,87,12,123,24,0,64,123,10,103,6,82,20,87,88,7,38,154

Nearest PDB structures (foldseek):
  8f5h-assembly1_A  TM=1.008E+00  e=2.044E-17  Mus musculus
  3n1b-assembly2_B  TM=9.323E-01  e=1.777E-09  Mus musculus
  3n1e-assembly2_B  TM=9.761E-01  e=1.482E-08  Mus musculus
  8f5h-assembly1_A  TM=1.003E+00  e=9.531E-17  Mus musculus
  3n1b-assembly2_B  TM=9.718E-01  e=3.232E-09  Mus musculus

B-factor: mean 45.66, std 13.89, range [20.52, 101.57]

Radius of gyration: 24.08 Å; Cα contacts (8 Å, |Δi|>4): 179; chains: 2; bounding box: 52×40×58 Å

Sequence (260 aa):
LDSFKEELDDYFKEKIVKEFEKLCKELISKYEVKKPTPSPEIKKICEYLKKKHEELKDKYPEEFVKEIFKKMWEVFKKELSKQLKKLGVTNDGGEKYKIVKEDLNYLVDVIKSLEGLSDLDLNWEEIWNMNLDSFKEELDDYFKEKIVKEFEKLCKELISKYEVKKPTPSPEIKKICEYLKKKHEELKDKYPEEFVKEIFKKMWEVFKKELSKQLKKLGVTNDGGEKYKIVKEDLNYLVDVIKSLEGLSDLDLNWEEIWN